Protein AF-A0A813LKU5-F1 (afdb_monomer_lite)

Radius of gyration: 25.12 Å; chains: 1; bounding box: 59×44×64 Å

Foldseek 3Di:
DVVVVVVVVVVVVVVVVLVVVLVVLLPDQLVDPVSCVVCVVVLVVLVVVLVVVVVVHDLCPDPPSVSNVSSVCCSPPVNDPCCVPCVVVVVVPPDPPPVPDDPQADPLEGDADPLLVPQPQKDFQVDWFWWAFPPPRDIHTFRIWGDDPNQIATEDAPQDDPVVSTHTHGPPNVHHHDYSDSQCSQADPVGDRCLCDVVNVHVNPD

Organism: Polarella glacialis (NCBI:txid89957)

Sequence (206 aa):
MPEDAQERLQANLQGQLRKLICQGLTCLDLSDAGTVSQLEPALSFMKLLIERFKVRGQLEEALSAKQWMLLQGILADGATTLVEANLESSLTEGSVRRKGGLRTTKGGVYTPNPKIQVNPLVRNTGTHVILTCSKCGLELKSSWVFEHRGKVATLVPTDGHSACRAKYVHTDAKISVKRDIATNLNMCIHGGLATQCVKCGGSQTC

Secondary structure (DSSP, 8-state):
-HHHHHHHHHHHHHHHHHHHHHHHHHHS-TTSHHHHHHHHHHHHHHHHHHHHHHHHS-GGGSTTHHHHHHHHHHHHHTTSSSHHHHHHHHHH-S----S---TTEETTEE---HHHHT-TTEEEEEEEEEEEETTT--EEEEEEEEEETTEEEEEE-TT-BTTTTB-EEESSTTSEEEE--HHHH-B-TTSSBGGG-GGGTGGG--

pLDDT: mean 87.32, std 14.3, range [43.5, 98.31]

Structure (mmCIF, N/CA/C/O backbone):
data_AF-A0A813LKU5-F1
#
_entry.id   AF-A0A813LKU5-F1
#
loop_
_atom_site.group_PDB
_atom_site.id
_atom_site.type_symbol
_atom_site.label_atom_id
_atom_site.label_alt_id
_atom_site.label_comp_id
_atom_site.label_asym_id
_atom_site.label_entity_id
_atom_site.label_seq_id
_atom_site.pdbx_PDB_ins_code
_atom_site.Cartn_x
_atom_site.Cartn_y
_atom_site.Cartn_z
_atom_site.occupancy
_atom_site.B_iso_or_equiv
_atom_site.auth_seq_id
_atom_site.auth_comp_id
_atom_site.auth_asym_id
_atom_site.auth_atom_id
_atom_site.pdbx_PDB_model_num
ATOM 1 N N . MET A 1 1 ? 3.251 28.624 -7.707 1.00 60.00 1 MET A N 1
ATOM 2 C CA . MET A 1 1 ? 2.487 27.504 -7.101 1.00 60.00 1 MET A CA 1
ATOM 3 C C . MET A 1 1 ? 1.950 26.477 -8.107 1.00 60.00 1 MET A C 1
ATOM 5 O O . MET A 1 1 ? 1.989 25.307 -7.747 1.00 60.00 1 MET A O 1
ATOM 9 N N . PRO A 1 2 ? 1.446 26.821 -9.314 1.00 83.38 2 PRO A N 1
ATOM 10 C CA . PRO A 1 2 ? 1.060 25.796 -10.298 1.00 83.38 2 PRO A CA 1
ATOM 11 C C . PRO A 1 2 ? 2.255 25.135 -11.018 1.00 83.38 2 PRO A C 1
ATOM 13 O O . PRO A 1 2 ? 2.164 23.963 -11.376 1.00 83.38 2 PRO A O 1
ATOM 16 N N . GLU A 1 3 ? 3.382 25.839 -11.166 1.00 88.56 3 GLU A N 1
ATOM 17 C CA . GLU A 1 3 ? 4.576 25.350 -11.882 1.00 88.56 3 GLU A CA 1
ATOM 18 C C . GLU A 1 3 ? 5.215 24.120 -11.213 1.00 88.56 3 GLU A C 1
ATOM 20 O O . GLU A 1 3 ? 5.341 23.080 -11.855 1.00 88.56 3 GLU A O 1
ATOM 25 N N . ASP A 1 4 ? 5.468 24.154 -9.899 1.00 90.88 4 ASP A N 1
ATOM 26 C CA . ASP A 1 4 ? 6.032 23.008 -9.162 1.00 90.88 4 ASP A CA 1
ATOM 27 C C . ASP A 1 4 ? 5.180 21.733 -9.281 1.00 90.88 4 ASP A C 1
ATOM 29 O O . ASP A 1 4 ? 5.688 20.608 -9.278 1.00 90.88 4 ASP A O 1
ATOM 33 N N . ALA A 1 5 ? 3.853 21.879 -9.347 1.00 81.94 5 ALA A N 1
ATOM 34 C CA . ALA A 1 5 ? 2.950 20.744 -9.497 1.00 81.94 5 ALA A CA 1
ATOM 35 C C . ALA A 1 5 ? 3.057 20.132 -10.901 1.00 81.94 5 ALA A C 1
ATOM 37 O O . ALA A 1 5 ? 3.077 18.904 -11.035 1.00 81.94 5 ALA A O 1
ATOM 38 N N . GLN A 1 6 ? 3.170 20.979 -11.926 1.00 89.69 6 GLN A N 1
ATOM 39 C CA . GLN A 1 6 ? 3.353 20.560 -13.311 1.00 89.69 6 GLN A CA 1
ATOM 40 C C . GLN A 1 6 ? 4.708 19.874 -13.514 1.00 89.69 6 GLN A C 1
ATOM 42 O O . GLN A 1 6 ? 4.753 18.791 -14.098 1.00 89.69 6 GLN A O 1
ATOM 47 N N . GLU A 1 7 ? 5.790 20.427 -12.965 1.00 90.06 7 GLU A N 1
ATOM 48 C CA . GLU A 1 7 ? 7.126 19.824 -13.039 1.00 90.06 7 GLU A CA 1
ATOM 49 C C . GLU A 1 7 ? 7.169 18.449 -12.368 1.00 90.06 7 GLU A C 1
ATOM 51 O O . GLU A 1 7 ? 7.682 17.480 -12.933 1.00 90.06 7 GLU A O 1
ATOM 56 N N . ARG A 1 8 ? 6.559 18.320 -11.184 1.00 80.50 8 ARG A N 1
ATOM 57 C CA . ARG A 1 8 ? 6.470 17.035 -10.475 1.00 80.50 8 ARG A CA 1
ATOM 58 C C . ARG A 1 8 ? 5.661 16.005 -11.253 1.00 80.50 8 ARG A C 1
ATOM 60 O O . ARG A 1 8 ? 6.041 14.831 -11.277 1.00 80.50 8 ARG A O 1
ATOM 67 N N . LEU A 1 9 ? 4.557 16.422 -11.873 1.00 84.88 9 LEU A N 1
ATOM 68 C CA . LEU A 1 9 ? 3.747 15.549 -12.716 1.00 84.88 9 LEU A CA 1
ATOM 69 C C . LEU A 1 9 ? 4.544 15.096 -13.944 1.00 84.88 9 LEU A C 1
ATOM 71 O O . LEU A 1 9 ? 4.604 13.900 -14.223 1.00 84.88 9 LEU A O 1
ATOM 75 N N . GLN A 1 10 ? 5.210 16.025 -14.628 1.00 90.38 10 GLN A N 1
ATOM 76 C CA . GLN A 1 10 ? 6.030 15.733 -15.799 1.00 90.38 10 GLN A CA 1
ATOM 77 C C . GLN A 1 10 ? 7.183 14.784 -15.461 1.00 90.38 10 GLN A C 1
ATOM 79 O O . GLN A 1 10 ? 7.378 13.789 -16.158 1.00 90.38 10 GLN A O 1
ATOM 84 N N . ALA A 1 11 ? 7.901 15.027 -14.363 1.00 84.69 11 ALA A N 1
ATOM 85 C CA . ALA A 1 11 ? 8.969 14.147 -13.899 1.00 84.69 11 ALA A CA 1
ATOM 86 C C . ALA A 1 11 ? 8.450 12.732 -13.589 1.00 84.69 11 ALA A C 1
ATOM 88 O O . ALA A 1 11 ? 9.094 11.740 -13.942 1.00 84.69 11 ALA A O 1
ATOM 89 N N . ASN A 1 12 ? 7.264 12.621 -12.977 1.00 82.00 12 ASN A N 1
ATOM 90 C CA . ASN A 1 12 ? 6.640 11.330 -12.697 1.00 82.00 12 ASN A CA 1
ATOM 91 C C . ASN A 1 12 ? 6.257 10.587 -13.985 1.00 82.00 12 ASN A C 1
ATOM 93 O O . ASN A 1 12 ? 6.611 9.418 -14.137 1.00 82.00 12 ASN A O 1
ATOM 97 N N . LEU A 1 13 ? 5.599 11.273 -14.925 1.00 88.94 13 LEU A N 1
ATOM 98 C CA . LEU A 1 13 ? 5.198 10.707 -16.214 1.00 88.94 13 LEU A CA 1
ATOM 99 C C . LEU A 1 13 ? 6.407 10.242 -17.023 1.00 88.94 13 LEU A C 1
ATOM 101 O O . LEU A 1 13 ? 6.413 9.126 -17.532 1.00 88.94 13 LEU A O 1
ATOM 105 N N . GLN A 1 14 ? 7.464 11.051 -17.082 1.00 88.81 14 GLN A N 1
ATOM 106 C CA . GLN A 1 14 ? 8.709 10.668 -17.742 1.00 88.81 14 GLN A CA 1
ATOM 107 C C . GLN A 1 14 ? 9.352 9.441 -17.083 1.00 88.81 14 GLN A C 1
ATOM 109 O O . GLN A 1 14 ? 9.834 8.552 -17.783 1.00 88.81 14 GLN A O 1
ATOM 114 N N . GLY A 1 15 ? 9.335 9.361 -15.749 1.00 84.88 15 GLY A N 1
ATOM 115 C CA . GLY A 1 15 ? 9.833 8.196 -15.016 1.00 84.88 15 GLY A CA 1
ATOM 116 C C . GLY A 1 15 ? 9.040 6.918 -15.310 1.00 84.88 15 GLY A C 1
ATOM 117 O O . GLY A 1 15 ? 9.640 5.857 -15.504 1.00 84.88 15 GLY A O 1
ATOM 118 N N . GLN A 1 16 ? 7.708 7.016 -15.385 1.00 84.62 16 GLN A N 1
ATOM 119 C CA . GLN A 1 16 ? 6.834 5.896 -15.750 1.00 84.62 16 GLN A CA 1
ATOM 120 C C . GLN A 1 16 ? 7.029 5.469 -17.206 1.00 84.62 16 GLN A C 1
ATOM 122 O O . GLN A 1 16 ? 7.177 4.279 -17.474 1.00 84.62 16 GLN A O 1
ATOM 127 N N . LEU A 1 17 ? 7.095 6.430 -18.130 1.00 90.12 17 LEU A N 1
ATOM 128 C CA . LEU A 1 17 ? 7.311 6.168 -19.549 1.00 90.12 17 LEU A CA 1
ATOM 129 C C . LEU A 1 17 ? 8.646 5.451 -19.780 1.00 90.12 17 LEU A C 1
ATOM 131 O O . LEU A 1 17 ? 8.674 4.424 -20.451 1.00 90.12 17 LEU A O 1
ATOM 135 N N . ARG A 1 18 ? 9.738 5.919 -19.158 1.00 89.12 18 ARG A N 1
ATOM 136 C CA . ARG A 1 18 ? 11.046 5.242 -19.228 1.00 89.12 18 ARG A CA 1
ATOM 137 C C . ARG A 1 18 ? 10.980 3.809 -18.713 1.00 89.12 18 ARG A C 1
ATOM 139 O O . ARG A 1 18 ? 11.556 2.918 -19.328 1.00 89.12 18 ARG A O 1
ATOM 146 N N . LYS A 1 19 ? 10.265 3.579 -17.607 1.00 85.12 19 LYS A N 1
ATOM 147 C CA . LYS A 1 19 ? 10.084 2.233 -17.053 1.00 85.12 19 LYS A CA 1
ATOM 148 C C . LYS A 1 19 ? 9.352 1.316 -18.034 1.00 85.12 19 LYS A C 1
ATOM 150 O O . LYS A 1 19 ? 9.814 0.202 -18.248 1.00 85.12 19 LYS A O 1
ATOM 155 N N . LEU A 1 20 ? 8.259 1.789 -18.633 1.00 89.00 20 LEU A N 1
ATOM 156 C CA . LEU A 1 20 ? 7.495 1.027 -19.625 1.00 89.00 20 LEU A CA 1
ATOM 157 C C . LEU A 1 20 ? 8.332 0.709 -20.864 1.00 89.00 20 LEU A C 1
ATOM 159 O O . LEU A 1 20 ? 8.304 -0.423 -21.330 1.00 89.00 20 LEU A O 1
ATOM 163 N N . ILE A 1 21 ? 9.115 1.675 -21.351 1.00 92.06 21 ILE A N 1
ATOM 164 C CA . ILE A 1 21 ? 10.027 1.469 -22.483 1.00 92.06 21 ILE A CA 1
ATOM 165 C C . ILE A 1 21 ? 11.065 0.397 -22.144 1.00 92.06 21 ILE A C 1
ATOM 167 O O . ILE A 1 21 ? 11.224 -0.544 -22.912 1.00 92.06 21 ILE A O 1
ATOM 171 N N . CYS A 1 22 ? 11.731 0.495 -20.987 1.00 88.56 22 CYS A N 1
ATOM 172 C CA . CYS A 1 22 ? 12.717 -0.509 -20.578 1.00 88.56 22 CYS A CA 1
ATOM 173 C C . CYS A 1 22 ? 12.080 -1.901 -20.486 1.00 88.56 22 CYS A C 1
ATOM 175 O O . CYS A 1 22 ? 12.611 -2.847 -21.047 1.00 88.56 22 CYS A O 1
ATOM 177 N N . GLN A 1 23 ? 10.914 -2.015 -19.841 1.00 87.19 23 GLN A N 1
ATOM 178 C CA . GLN A 1 23 ? 10.193 -3.285 -19.722 1.00 87.19 23 GLN A CA 1
ATOM 179 C C . GLN A 1 23 ? 9.795 -3.856 -21.086 1.00 87.19 23 GLN A C 1
ATOM 181 O O . GLN A 1 23 ? 10.016 -5.035 -21.333 1.00 87.19 23 GLN A O 1
ATOM 186 N N . GLY A 1 24 ? 9.248 -3.022 -21.973 1.00 90.00 24 GLY A N 1
ATOM 187 C CA . GLY A 1 24 ? 8.871 -3.432 -23.321 1.00 90.00 24 GLY A CA 1
ATOM 188 C C . GLY A 1 24 ? 10.071 -3.948 -24.108 1.00 90.00 24 GLY A C 1
ATOM 189 O O . GLY A 1 24 ? 10.024 -5.058 -24.619 1.00 90.00 24 GLY A O 1
ATOM 190 N N . LEU A 1 25 ? 11.171 -3.192 -24.136 1.00 90.44 25 LEU A N 1
ATOM 191 C CA . LEU A 1 25 ? 12.384 -3.588 -24.856 1.00 90.44 25 LEU A CA 1
ATOM 192 C C . LEU A 1 25 ? 13.047 -4.842 -24.274 1.00 90.44 25 LEU A C 1
ATOM 194 O O . LEU A 1 25 ? 13.639 -5.604 -25.022 1.00 90.44 25 LEU A O 1
ATOM 198 N N . THR A 1 26 ? 12.941 -5.074 -22.963 1.00 86.88 26 THR A N 1
ATOM 199 C CA . THR A 1 26 ? 13.439 -6.301 -22.320 1.00 86.88 26 THR A CA 1
ATOM 200 C C . THR A 1 26 ? 12.583 -7.531 -22.638 1.00 86.88 26 THR A C 1
ATOM 202 O O . THR A 1 26 ? 13.094 -8.645 -22.618 1.00 86.88 26 THR A O 1
ATOM 205 N N . CYS A 1 27 ? 11.289 -7.357 -22.912 1.00 88.62 27 CYS A N 1
ATOM 206 C CA . CYS A 1 27 ? 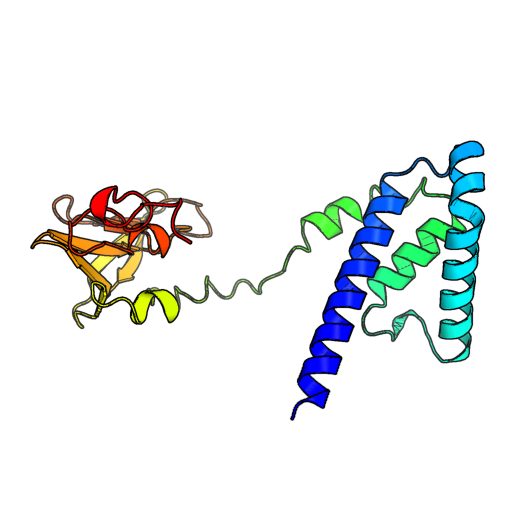10.391 -8.460 -23.259 1.00 88.62 27 CYS A CA 1
ATOM 207 C C . CYS A 1 27 ? 10.336 -8.762 -24.763 1.00 88.62 27 CYS A C 1
ATOM 209 O O . CYS A 1 27 ? 9.746 -9.770 -25.148 1.00 88.62 27 CYS A O 1
ATOM 211 N N . LEU A 1 28 ? 10.888 -7.888 -25.605 1.00 90.00 28 LEU A N 1
ATOM 212 C CA . LEU A 1 28 ? 10.921 -8.063 -27.051 1.00 90.00 28 LEU A CA 1
ATOM 213 C C . LEU A 1 28 ? 12.195 -8.793 -27.465 1.00 90.00 28 LEU A C 1
ATOM 215 O O . LEU A 1 28 ? 13.278 -8.517 -26.952 1.00 90.00 28 LEU A O 1
ATOM 219 N N . ASP A 1 29 ? 12.060 -9.697 -28.429 1.00 89.81 29 ASP A N 1
ATOM 220 C CA . ASP A 1 29 ? 13.205 -10.351 -29.043 1.00 89.81 29 ASP A CA 1
ATOM 221 C C . ASP A 1 29 ? 13.872 -9.391 -30.036 1.00 89.81 29 ASP A C 1
ATOM 223 O O . ASP A 1 29 ? 13.497 -9.303 -31.204 1.00 89.81 29 ASP A O 1
ATOM 227 N N . LEU A 1 30 ? 14.854 -8.628 -29.553 1.00 88.00 30 LEU A N 1
ATOM 228 C CA . LEU A 1 30 ? 15.636 -7.720 -30.394 1.00 88.00 30 LEU A CA 1
ATOM 229 C C . LEU A 1 30 ? 16.681 -8.452 -31.256 1.00 88.00 30 LEU A C 1
ATOM 231 O O . LEU A 1 30 ? 17.413 -7.790 -31.989 1.00 88.00 30 LEU A O 1
ATOM 235 N N . SER A 1 31 ? 16.766 -9.786 -31.188 1.00 87.69 31 SER A N 1
ATOM 236 C CA . SER A 1 31 ? 17.566 -10.577 -32.130 1.00 87.69 31 SER A CA 1
ATOM 237 C C . SER A 1 31 ? 16.810 -10.873 -33.433 1.00 87.69 31 SER A C 1
ATOM 239 O O . SER A 1 31 ? 17.436 -11.113 -34.468 1.00 87.69 31 SER A O 1
ATOM 241 N N . ASP A 1 32 ? 15.475 -10.780 -33.417 1.00 92.38 32 ASP A N 1
ATOM 242 C CA . ASP A 1 32 ? 14.640 -10.913 -34.607 1.00 92.38 32 ASP A CA 1
ATOM 243 C C . ASP A 1 32 ? 14.730 -9.667 -35.507 1.00 92.38 32 ASP A C 1
ATOM 245 O O . ASP A 1 32 ? 14.352 -8.551 -35.133 1.00 92.38 32 ASP A O 1
ATOM 249 N N . ALA A 1 33 ? 15.188 -9.863 -36.745 1.00 91.56 33 ALA A N 1
ATOM 250 C CA . ALA A 1 33 ? 15.384 -8.784 -37.712 1.00 91.56 33 ALA A CA 1
ATOM 251 C C . ALA A 1 33 ? 14.076 -8.054 -38.076 1.00 91.56 33 ALA A C 1
ATOM 253 O O . ALA A 1 33 ? 14.097 -6.849 -38.344 1.00 91.56 33 ALA A O 1
ATOM 254 N N . GLY A 1 34 ? 12.937 -8.759 -38.071 1.00 95.62 34 GLY A N 1
ATOM 255 C CA . GLY A 1 34 ? 11.628 -8.162 -38.338 1.00 95.62 34 GLY A CA 1
ATOM 256 C C . GLY A 1 34 ? 11.216 -7.181 -37.240 1.00 95.62 34 GLY A C 1
ATOM 257 O O . GLY A 1 34 ? 10.840 -6.041 -37.526 1.00 95.62 34 GLY A O 1
ATOM 258 N N . THR A 1 35 ? 11.355 -7.603 -35.985 1.00 93.19 35 THR A N 1
ATOM 259 C CA . THR A 1 35 ? 11.096 -6.794 -34.789 1.00 93.19 35 THR A CA 1
ATOM 260 C C . THR A 1 35 ? 12.002 -5.566 -34.747 1.00 93.19 35 THR A C 1
ATOM 262 O O . THR A 1 35 ? 11.512 -4.448 -34.570 1.00 93.19 35 THR A O 1
ATOM 265 N N . VAL A 1 36 ? 13.306 -5.734 -34.996 1.00 93.31 36 VAL A N 1
ATOM 266 C CA . VAL A 1 36 ? 14.256 -4.609 -35.062 1.00 93.31 36 VAL A CA 1
ATOM 267 C C . VAL A 1 36 ? 13.873 -3.629 -36.166 1.00 93.31 36 VAL A C 1
ATOM 269 O O . VAL A 1 36 ? 13.804 -2.430 -35.909 1.00 93.31 36 VAL A O 1
ATOM 272 N N . SER A 1 37 ? 13.551 -4.112 -37.370 1.00 95.19 37 SER A N 1
ATOM 273 C CA . SER A 1 37 ? 13.174 -3.247 -38.494 1.00 95.19 37 SER A CA 1
ATOM 274 C C . SER A 1 37 ? 11.946 -2.381 -38.187 1.00 95.19 37 SER A C 1
ATOM 276 O O . SER A 1 37 ? 11.932 -1.200 -38.538 1.00 95.19 37 SER A O 1
ATOM 278 N N . GLN A 1 38 ? 10.944 -2.926 -37.490 1.00 96.00 38 GLN A N 1
ATOM 279 C CA . GLN A 1 38 ? 9.751 -2.167 -37.094 1.00 96.00 38 GLN A CA 1
ATOM 280 C C . GLN A 1 38 ? 10.034 -1.138 -35.993 1.00 96.00 38 GLN A C 1
ATOM 282 O O . GLN A 1 38 ? 9.400 -0.081 -35.953 1.00 96.00 38 GLN A O 1
ATOM 287 N N . LEU A 1 39 ? 10.980 -1.429 -35.099 1.00 95.44 39 LEU A N 1
ATOM 288 C CA . LEU A 1 39 ? 11.334 -0.554 -33.980 1.00 95.44 39 LEU A CA 1
ATOM 289 C C . LEU A 1 39 ? 12.453 0.436 -34.312 1.00 95.44 39 LEU A C 1
ATOM 291 O O . LEU A 1 39 ? 12.674 1.368 -33.536 1.00 95.44 39 LEU A O 1
ATOM 295 N N . GLU A 1 40 ? 13.131 0.278 -35.449 1.00 94.31 40 GLU A N 1
ATOM 296 C CA . GLU A 1 40 ? 14.326 1.039 -35.813 1.00 94.31 40 GLU A CA 1
ATOM 297 C C . GLU A 1 40 ? 14.160 2.562 -35.662 1.00 94.31 40 GLU A C 1
ATOM 299 O O . GLU A 1 40 ? 15.009 3.175 -35.011 1.00 94.31 40 GLU A O 1
ATOM 304 N N . PRO A 1 41 ? 13.059 3.204 -36.114 1.00 95.81 41 PRO A N 1
ATOM 305 C CA . PRO A 1 41 ? 12.887 4.645 -35.921 1.00 95.81 41 PRO A CA 1
ATOM 306 C C . PRO A 1 41 ? 12.887 5.060 -34.442 1.00 95.81 41 PRO A C 1
ATOM 308 O O . PRO A 1 41 ? 13.472 6.082 -34.071 1.00 95.81 41 PRO A O 1
ATOM 311 N N . ALA A 1 42 ? 12.257 4.257 -33.579 1.00 93.88 42 ALA A N 1
ATOM 312 C CA . ALA A 1 42 ? 12.186 4.523 -32.148 1.00 93.88 42 ALA A CA 1
ATOM 313 C C . ALA A 1 42 ? 13.535 4.265 -31.460 1.00 93.88 42 ALA A C 1
ATOM 315 O O . ALA A 1 42 ? 13.971 5.081 -30.644 1.00 93.88 42 ALA A O 1
ATOM 316 N N . LEU A 1 43 ? 14.221 3.170 -31.811 1.00 93.75 43 LEU A N 1
ATOM 317 C CA . LEU A 1 43 ? 15.553 2.842 -31.291 1.00 93.75 43 LEU A CA 1
ATOM 318 C C . LEU A 1 43 ? 16.572 3.925 -31.673 1.00 93.75 43 LEU A C 1
ATOM 320 O O . LEU A 1 43 ? 17.299 4.421 -30.809 1.00 93.75 43 LEU A O 1
ATOM 324 N N . SER A 1 44 ? 16.567 4.357 -32.934 1.00 93.81 44 SER A N 1
ATOM 325 C CA . SER A 1 44 ? 17.396 5.454 -33.439 1.00 93.81 44 SER A CA 1
ATOM 326 C C . SER A 1 44 ? 17.121 6.774 -32.709 1.00 93.81 44 SER A C 1
ATOM 328 O O . SER A 1 44 ? 18.056 7.462 -32.288 1.00 93.81 44 SER A O 1
ATOM 330 N N . PHE A 1 45 ? 15.851 7.112 -32.464 1.00 95.06 45 PHE A N 1
ATOM 331 C CA . PHE A 1 45 ? 15.499 8.300 -31.684 1.00 95.06 45 PHE A CA 1
ATOM 332 C C . PHE A 1 45 ? 16.010 8.227 -30.236 1.00 95.06 45 PHE A C 1
ATOM 334 O O . PHE A 1 45 ? 16.560 9.205 -29.725 1.00 95.06 45 PHE A O 1
ATOM 341 N N . MET A 1 46 ? 15.890 7.074 -29.572 1.00 94.12 46 MET A N 1
ATOM 342 C CA . MET A 1 46 ? 16.396 6.892 -28.206 1.00 94.12 46 MET A CA 1
ATOM 343 C C . MET A 1 46 ? 17.921 6.991 -28.130 1.00 94.12 46 MET A C 1
ATOM 345 O O . MET A 1 46 ? 18.435 7.652 -27.225 1.00 94.12 46 MET A O 1
ATOM 349 N N . LYS A 1 47 ? 18.643 6.417 -29.102 1.00 94.81 47 LYS A N 1
ATOM 350 C CA . LYS A 1 47 ? 20.102 6.576 -29.224 1.00 94.81 47 LYS A CA 1
ATOM 351 C C . LYS A 1 47 ? 20.479 8.055 -29.345 1.00 94.81 47 LYS A C 1
ATOM 353 O O . LYS A 1 47 ? 21.328 8.533 -28.596 1.00 94.81 47 LYS A O 1
ATOM 358 N N . LEU A 1 48 ? 19.783 8.810 -30.199 1.00 95.38 48 LEU A N 1
ATOM 359 C CA . LEU A 1 48 ? 20.009 10.249 -30.357 1.00 95.38 48 LEU A CA 1
ATOM 360 C C . LEU A 1 48 ? 19.760 11.033 -29.058 1.00 95.38 48 LEU A C 1
ATOM 362 O O . LEU A 1 48 ? 20.510 11.960 -28.748 1.00 95.38 48 LEU A O 1
ATOM 366 N N . LEU A 1 49 ? 18.718 10.688 -28.295 1.00 93.19 49 LEU A N 1
ATOM 367 C CA . LEU A 1 49 ? 18.444 11.325 -27.004 1.00 93.19 49 LEU A CA 1
ATOM 368 C C . LEU A 1 49 ? 19.564 11.077 -25.989 1.00 93.19 49 LEU A C 1
ATOM 370 O O . LEU A 1 49 ? 19.967 12.019 -25.307 1.00 93.19 49 LEU A O 1
ATOM 374 N N . ILE A 1 50 ? 20.079 9.846 -25.912 1.00 93.50 50 ILE A N 1
ATOM 375 C CA . ILE A 1 50 ? 21.195 9.491 -25.024 1.00 93.50 50 ILE A CA 1
ATOM 376 C C . ILE A 1 50 ? 22.453 10.272 -25.416 1.00 93.50 50 ILE A C 1
ATOM 378 O O . ILE A 1 50 ? 23.086 10.877 -24.555 1.00 93.50 50 ILE A O 1
ATOM 382 N N . GLU A 1 51 ? 22.782 10.336 -26.707 1.00 94.62 51 GLU A N 1
ATOM 383 C CA . GLU A 1 51 ? 23.958 11.077 -27.179 1.00 94.62 51 GLU A CA 1
ATOM 384 C C . GLU A 1 51 ? 23.839 12.584 -26.916 1.00 94.62 51 GLU A C 1
ATOM 386 O O . GLU A 1 51 ? 24.765 13.208 -26.399 1.00 94.62 51 GLU A O 1
ATOM 391 N N . ARG A 1 52 ? 22.665 13.182 -27.155 1.00 94.00 52 ARG A N 1
ATOM 392 C CA . ARG A 1 52 ? 22.418 14.590 -26.796 1.00 94.00 52 ARG A CA 1
ATOM 393 C C . ARG A 1 52 ? 22.539 14.847 -25.299 1.00 94.00 52 ARG A C 1
ATOM 395 O O . ARG A 1 52 ? 22.940 15.942 -24.910 1.00 94.00 52 ARG A O 1
ATOM 402 N N . PHE A 1 53 ? 22.164 13.876 -24.470 1.00 91.31 53 PHE A N 1
ATOM 403 C CA . PHE A 1 53 ? 22.316 13.982 -23.026 1.00 91.31 53 PHE A CA 1
ATOM 404 C C . PHE A 1 53 ? 23.794 13.966 -22.627 1.00 91.31 53 PHE A C 1
ATOM 406 O O . PHE A 1 53 ? 24.220 14.857 -21.898 1.00 91.31 53 PHE A O 1
ATOM 413 N N . LYS A 1 54 ? 24.586 13.037 -23.179 1.00 92.19 54 LYS A N 1
ATOM 414 C CA . LYS A 1 54 ? 26.035 12.940 -22.931 1.00 92.19 54 LYS A CA 1
ATOM 415 C C . LYS A 1 54 ? 26.800 14.218 -23.274 1.00 92.19 54 LYS A C 1
ATOM 417 O O . LYS A 1 54 ? 27.727 14.592 -22.567 1.00 92.19 54 LYS A O 1
ATOM 422 N N . VAL A 1 55 ? 26.394 14.921 -24.334 1.00 93.69 55 VAL A N 1
ATOM 423 C CA . VAL A 1 55 ? 26.989 16.221 -24.703 1.00 93.69 55 VAL A CA 1
ATOM 424 C C . VAL A 1 55 ? 26.767 17.282 -23.616 1.00 93.69 55 VAL A C 1
ATOM 426 O O . VAL A 1 55 ? 27.569 18.202 -23.479 1.00 93.69 55 VAL A O 1
ATOM 429 N N . ARG A 1 56 ? 25.682 17.177 -22.840 1.00 91.81 56 ARG A N 1
ATOM 430 C CA . ARG A 1 56 ? 25.330 18.134 -21.781 1.00 91.81 56 ARG A CA 1
ATOM 431 C C . ARG A 1 56 ? 25.866 17.747 -20.399 1.00 91.81 56 ARG A C 1
ATOM 433 O O . ARG A 1 56 ? 25.882 18.609 -19.527 1.00 91.81 56 ARG A O 1
ATOM 440 N N . GLY A 1 57 ? 26.269 16.494 -20.186 1.00 91.94 57 GLY A N 1
ATOM 441 C CA . GLY A 1 57 ? 26.759 16.000 -18.898 1.00 91.94 57 GLY A CA 1
ATOM 442 C C . GLY A 1 57 ? 26.907 14.478 -18.854 1.00 91.94 57 GLY A C 1
ATOM 443 O O . GLY A 1 57 ? 26.631 13.786 -19.832 1.00 91.94 57 GLY A O 1
ATOM 444 N N . GLN A 1 58 ? 27.335 13.947 -17.708 1.00 90.12 58 GLN A N 1
ATOM 445 C CA . GLN A 1 58 ? 27.492 12.504 -17.509 1.00 90.12 58 GLN A CA 1
ATOM 446 C C . GLN A 1 58 ? 26.132 11.829 -17.279 1.00 90.12 58 GLN A C 1
ATOM 448 O O . GLN A 1 58 ? 25.268 12.356 -16.574 1.00 90.12 58 GLN A O 1
ATOM 453 N N . LEU A 1 59 ? 25.921 10.652 -17.878 1.00 88.94 59 LEU A N 1
ATOM 454 C CA . LEU A 1 59 ? 24.651 9.918 -17.778 1.00 88.94 59 LEU A CA 1
ATOM 455 C C . LEU A 1 59 ? 24.402 9.433 -16.340 1.00 88.94 59 LEU A C 1
ATOM 457 O O . LEU A 1 59 ? 23.260 9.358 -15.883 1.00 88.94 59 LEU A O 1
ATOM 461 N N . GLU A 1 60 ? 25.492 9.168 -15.627 1.00 88.88 60 GLU A N 1
ATOM 462 C CA . GLU A 1 60 ? 25.596 8.738 -14.237 1.00 88.88 60 GLU A CA 1
ATOM 463 C C . GLU A 1 60 ? 25.096 9.799 -13.248 1.00 88.88 60 GLU A C 1
ATOM 465 O O . GLU A 1 60 ? 24.585 9.459 -12.181 1.00 88.88 60 GLU A O 1
ATOM 470 N N . GLU A 1 61 ? 25.182 11.078 -13.616 1.00 88.19 61 GLU A N 1
ATOM 471 C CA . GLU A 1 61 ? 24.740 12.206 -12.788 1.00 88.19 61 GLU A CA 1
ATOM 472 C C . GLU A 1 61 ? 23.248 12.528 -12.975 1.00 88.19 61 GLU A C 1
ATOM 474 O O . GLU A 1 61 ? 22.672 13.343 -12.250 1.00 88.19 61 GLU A O 1
ATOM 479 N N . ALA A 1 62 ? 22.577 11.883 -13.933 1.00 87.12 62 ALA A N 1
ATOM 480 C CA . ALA A 1 62 ? 21.163 12.113 -14.177 1.00 87.12 62 ALA A CA 1
ATOM 481 C C . ALA A 1 62 ? 20.298 11.640 -12.993 1.00 87.12 62 ALA A C 1
ATOM 483 O O . ALA A 1 62 ? 20.485 10.549 -12.454 1.00 87.12 62 ALA A O 1
ATOM 484 N N . LEU A 1 63 ? 19.213 12.367 -12.688 1.00 81.81 63 LEU A N 1
ATOM 485 C CA . LEU A 1 63 ? 18.192 11.952 -11.701 1.00 81.81 63 LEU A CA 1
ATOM 486 C C . LEU A 1 63 ? 17.584 10.560 -11.976 1.00 81.81 63 LEU A C 1
ATOM 488 O O . LEU A 1 63 ? 16.919 9.976 -11.123 1.00 81.81 63 LEU A O 1
ATOM 492 N N . SER A 1 64 ? 17.763 10.028 -13.186 1.00 86.69 64 SER A N 1
ATOM 493 C CA . SER A 1 64 ? 17.337 8.686 -13.592 1.00 86.69 64 SER A CA 1
ATOM 494 C C . SER A 1 64 ? 18.482 7.884 -14.219 1.00 86.69 64 SER A C 1
ATOM 496 O O . SER A 1 64 ? 18.234 7.075 -15.110 1.00 86.69 64 SER A O 1
ATOM 498 N N . ALA A 1 65 ? 19.721 8.097 -13.759 1.00 89.00 65 ALA A N 1
ATOM 499 C CA . ALA A 1 65 ? 20.935 7.464 -14.278 1.00 89.00 65 ALA A CA 1
ATOM 500 C C . ALA A 1 65 ? 20.784 5.952 -14.479 1.00 89.00 65 ALA A C 1
ATOM 502 O O . ALA A 1 65 ? 21.026 5.453 -15.570 1.00 89.00 65 ALA A O 1
ATOM 503 N N . LYS A 1 66 ? 20.252 5.230 -13.481 1.00 88.00 66 LYS A N 1
ATOM 504 C CA . LYS A 1 66 ? 20.005 3.778 -13.576 1.00 88.00 66 LYS A CA 1
ATOM 505 C C . LYS A 1 66 ? 19.173 3.380 -14.805 1.00 88.00 66 LYS A C 1
ATOM 507 O O . LYS A 1 66 ? 19.509 2.421 -15.488 1.00 88.00 66 LYS A O 1
ATOM 512 N N . GLN A 1 67 ? 18.087 4.108 -15.085 1.00 88.31 67 GLN A N 1
ATOM 513 C CA . GLN A 1 67 ? 17.207 3.809 -16.223 1.00 88.31 67 GLN A CA 1
ATOM 514 C C . GLN A 1 67 ? 17.900 4.110 -17.552 1.00 88.31 67 GLN A C 1
ATOM 516 O O . GLN A 1 67 ? 17.743 3.362 -18.510 1.00 88.31 67 GLN A O 1
ATOM 521 N N . TRP A 1 68 ? 18.667 5.199 -17.606 1.00 91.00 68 TRP A N 1
ATOM 522 C CA . TRP A 1 68 ? 19.411 5.581 -18.800 1.00 91.00 68 TRP A CA 1
ATOM 523 C C . TRP A 1 68 ? 20.553 4.615 -19.114 1.00 91.00 68 TRP A C 1
ATOM 525 O O . TRP A 1 68 ? 20.706 4.230 -20.268 1.00 91.00 68 TRP A O 1
ATOM 535 N N . MET A 1 69 ? 21.291 4.175 -18.095 1.00 91.12 69 MET A N 1
ATOM 536 C CA . MET A 1 69 ? 22.333 3.155 -18.223 1.00 91.12 69 MET A CA 1
ATOM 537 C C . MET A 1 69 ? 21.749 1.817 -18.683 1.00 91.12 69 MET A C 1
ATOM 539 O O . MET A 1 69 ? 22.290 1.192 -19.590 1.00 91.12 69 MET A O 1
ATOM 543 N N . LEU A 1 70 ? 20.608 1.401 -18.116 1.00 90.00 70 LEU A N 1
ATOM 544 C CA . LEU A 1 70 ? 19.907 0.194 -18.557 1.00 90.00 70 LEU A CA 1
ATOM 545 C C . LEU A 1 70 ? 19.488 0.299 -20.028 1.00 90.00 70 LEU A C 1
ATOM 547 O O . LEU A 1 70 ? 19.749 -0.611 -20.808 1.00 90.00 70 LEU A O 1
ATOM 551 N N . LEU A 1 71 ? 18.867 1.417 -20.411 1.00 91.44 71 LEU A N 1
ATOM 552 C CA . LEU A 1 71 ? 18.437 1.649 -21.786 1.00 91.44 71 LEU A CA 1
ATOM 553 C C . LEU A 1 71 ? 19.629 1.650 -22.752 1.00 91.44 71 LEU A C 1
ATOM 555 O O . LEU A 1 71 ? 19.555 1.041 -23.813 1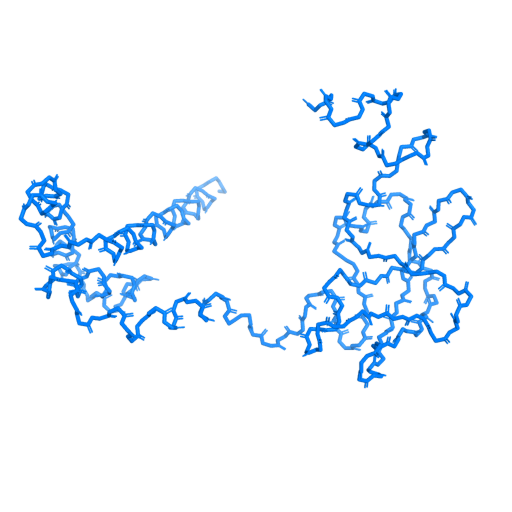.00 91.44 71 LEU A O 1
ATOM 559 N N . GLN A 1 72 ? 20.736 2.288 -22.373 1.00 93.25 72 GLN A N 1
ATOM 560 C CA . GLN A 1 72 ? 21.974 2.263 -23.143 1.00 93.25 72 GLN A CA 1
ATOM 561 C C . GLN A 1 72 ? 22.520 0.843 -23.313 1.00 93.25 72 GLN A C 1
ATOM 563 O O . GLN A 1 72 ? 22.874 0.486 -24.431 1.00 93.25 72 GLN A O 1
ATOM 568 N N . GLY A 1 73 ? 22.546 0.037 -22.249 1.00 91.25 73 GLY A N 1
ATOM 569 C CA . GLY A 1 73 ? 22.980 -1.360 -22.321 1.00 91.25 73 GLY A CA 1
ATOM 570 C C . GLY A 1 73 ? 22.109 -2.189 -23.266 1.00 91.25 73 GLY A C 1
ATOM 571 O O . GLY A 1 73 ? 22.628 -2.875 -24.140 1.00 91.25 73 GLY A O 1
ATOM 572 N N . ILE A 1 74 ? 20.780 -2.050 -23.172 1.00 89.81 74 ILE A N 1
ATOM 573 C CA . ILE A 1 74 ? 19.837 -2.724 -24.083 1.00 89.81 74 ILE A CA 1
ATOM 574 C C . ILE A 1 74 ? 20.113 -2.340 -25.547 1.00 89.81 74 ILE A C 1
ATOM 576 O O . ILE A 1 74 ? 20.094 -3.204 -26.423 1.00 89.81 74 ILE A O 1
ATOM 580 N N . LEU A 1 75 ? 20.380 -1.056 -25.809 1.00 91.12 75 LEU A N 1
ATOM 581 C CA . LEU A 1 75 ? 20.617 -0.525 -27.156 1.00 91.12 75 LEU A CA 1
ATOM 582 C C . LEU A 1 75 ? 22.006 -0.850 -27.727 1.00 91.12 75 LEU A C 1
ATOM 584 O O . LEU A 1 75 ? 22.159 -0.798 -28.949 1.00 91.12 75 LEU A O 1
ATOM 588 N N . ALA A 1 76 ? 22.999 -1.115 -26.874 1.00 90.06 76 ALA A N 1
ATOM 589 C CA . ALA A 1 76 ? 24.369 -1.432 -27.274 1.00 90.06 76 ALA A CA 1
ATOM 590 C C . ALA A 1 76 ? 24.557 -2.930 -27.555 1.00 90.06 76 ALA A C 1
ATOM 592 O O . ALA A 1 76 ? 25.123 -3.281 -28.587 1.00 90.06 76 ALA A O 1
ATOM 593 N N . ASP A 1 77 ? 24.027 -3.793 -26.683 1.00 80.19 77 ASP A N 1
ATOM 594 C CA . ASP A 1 77 ? 24.355 -5.227 -26.677 1.00 80.19 77 ASP A CA 1
ATOM 595 C C . ASP A 1 77 ? 23.262 -6.121 -27.289 1.00 80.19 77 ASP A C 1
ATOM 597 O O . ASP A 1 77 ? 23.370 -7.346 -27.259 1.00 80.19 77 ASP A O 1
ATOM 601 N N . GLY A 1 78 ? 22.187 -5.538 -27.833 1.00 66.75 78 GLY A N 1
ATOM 602 C CA . GLY A 1 78 ? 21.116 -6.314 -28.469 1.00 66.75 78 GLY A CA 1
ATOM 603 C C . GLY A 1 78 ? 20.395 -7.251 -27.491 1.00 66.75 78 GLY A C 1
ATOM 604 O O . GLY A 1 78 ? 20.198 -8.422 -27.787 1.00 66.75 78 GLY A O 1
ATOM 605 N N . ALA A 1 79 ? 20.014 -6.729 -26.318 1.00 60.28 79 ALA A N 1
ATOM 606 C CA . ALA A 1 79 ? 19.167 -7.349 -25.281 1.00 60.28 79 ALA A CA 1
ATOM 607 C C . ALA A 1 79 ? 19.647 -8.636 -24.572 1.00 60.28 79 ALA A C 1
ATOM 609 O O . ALA A 1 79 ? 19.126 -8.934 -23.498 1.00 60.28 79 ALA A O 1
ATOM 610 N N . THR A 1 80 ? 20.626 -9.386 -25.079 1.00 57.41 80 THR A N 1
ATOM 611 C CA . THR A 1 80 ? 20.778 -10.789 -24.637 1.00 57.41 80 THR A CA 1
ATOM 612 C C . THR A 1 80 ? 21.446 -11.006 -23.268 1.00 57.41 80 THR A C 1
ATOM 614 O O . THR A 1 80 ? 21.203 -12.034 -22.645 1.00 57.41 80 THR A O 1
ATOM 617 N N . THR A 1 81 ? 22.247 -10.068 -22.746 1.00 57.53 81 THR A N 1
ATOM 618 C CA . THR A 1 81 ? 23.162 -10.383 -21.618 1.00 57.53 81 THR A CA 1
ATOM 619 C C . THR A 1 81 ? 22.843 -9.694 -20.284 1.00 57.53 81 THR A C 1
ATOM 621 O O . THR A 1 81 ? 23.433 -10.036 -19.264 1.00 57.53 81 THR A O 1
ATOM 624 N N . LEU A 1 82 ? 21.912 -8.730 -20.241 1.00 58.97 82 LEU A N 1
ATOM 625 C CA . LEU A 1 82 ? 21.686 -7.881 -19.049 1.00 58.97 82 LEU A CA 1
ATOM 626 C C . LEU A 1 82 ? 20.380 -8.159 -18.287 1.00 58.97 82 LEU A C 1
ATOM 628 O O . LEU A 1 82 ? 20.142 -7.553 -17.236 1.00 58.97 82 LEU A O 1
ATOM 632 N N . VAL A 1 83 ? 19.529 -9.059 -18.787 1.00 58.03 83 VAL A N 1
ATOM 633 C CA . VAL A 1 83 ? 18.200 -9.317 -18.204 1.00 58.03 83 VAL A CA 1
ATOM 634 C C . VAL A 1 83 ? 18.301 -10.087 -16.886 1.00 58.03 83 VAL A C 1
ATOM 636 O O . VAL A 1 83 ? 17.577 -9.772 -15.942 1.00 58.03 83 VAL A O 1
ATOM 639 N N . GLU A 1 84 ? 19.248 -11.019 -16.767 1.00 58.66 84 GLU A N 1
ATOM 640 C CA . GLU A 1 84 ? 19.357 -11.875 -15.580 1.00 58.66 84 GLU A CA 1
ATOM 641 C C . GLU A 1 84 ? 19.845 -11.111 -14.339 1.00 58.66 84 GLU A C 1
ATOM 643 O O . GLU A 1 84 ? 19.339 -11.337 -13.244 1.00 58.66 84 GLU A O 1
ATOM 648 N N . ALA A 1 85 ? 20.732 -10.122 -14.497 1.00 56.78 85 ALA A N 1
ATOM 649 C CA . ALA A 1 85 ? 21.271 -9.367 -13.362 1.00 56.78 85 ALA A CA 1
ATOM 650 C C . ALA A 1 85 ? 20.346 -8.238 -12.858 1.00 56.78 85 ALA A C 1
ATOM 652 O O . ALA A 1 85 ? 20.425 -7.844 -11.695 1.00 56.78 85 ALA A O 1
ATOM 653 N N . ASN A 1 86 ? 19.459 -7.697 -13.706 1.00 54.25 86 ASN A N 1
ATOM 654 C CA . ASN A 1 86 ? 18.652 -6.513 -13.368 1.00 54.25 86 ASN A CA 1
ATOM 655 C C . ASN A 1 86 ? 17.156 -6.788 -13.152 1.00 54.25 86 ASN A C 1
ATOM 657 O O . ASN A 1 86 ? 16.484 -5.971 -12.509 1.00 54.25 86 ASN A O 1
ATOM 661 N N . LEU A 1 87 ? 16.614 -7.912 -13.637 1.00 55.66 87 LEU A N 1
ATOM 662 C CA . LEU A 1 87 ? 15.204 -8.251 -13.413 1.00 55.66 87 LEU A CA 1
ATOM 663 C C . LEU A 1 87 ? 14.948 -8.665 -11.953 1.00 55.66 87 LEU A C 1
ATOM 665 O O . LEU A 1 87 ? 13.931 -8.267 -11.376 1.00 55.66 87 LEU A O 1
ATOM 669 N N . GLU A 1 88 ? 15.912 -9.334 -11.310 1.00 52.88 88 GLU A N 1
ATOM 670 C CA . GLU A 1 88 ? 15.868 -9.599 -9.866 1.00 52.88 88 GLU A CA 1
ATOM 671 C C . GLU A 1 88 ? 15.971 -8.306 -9.048 1.00 52.88 88 GLU A C 1
ATOM 673 O O . GLU A 1 88 ? 15.237 -8.132 -8.072 1.00 52.88 88 GLU A O 1
ATOM 678 N N . SER A 1 89 ? 16.781 -7.339 -9.491 1.00 53.31 89 SER A N 1
ATOM 679 C CA . SER A 1 89 ? 16.884 -6.034 -8.831 1.00 53.31 89 SER A CA 1
ATOM 680 C C . SER A 1 89 ? 15.647 -5.154 -9.049 1.00 53.31 89 SER A C 1
ATOM 682 O O . SER A 1 89 ? 15.254 -4.443 -8.135 1.00 53.31 89 SER A O 1
ATOM 684 N N . SER A 1 90 ? 14.947 -5.215 -10.186 1.00 50.78 90 SER A N 1
ATOM 685 C CA . SER A 1 90 ? 13.776 -4.349 -10.444 1.00 50.78 90 SER A CA 1
ATOM 686 C C . SER A 1 90 ? 12.446 -4.863 -9.875 1.00 50.78 90 SER A C 1
ATOM 688 O O . SER A 1 90 ? 11.542 -4.058 -9.625 1.00 50.78 90 SER A O 1
ATOM 690 N N . LEU A 1 91 ? 12.308 -6.170 -9.618 1.00 50.06 91 LEU A N 1
ATOM 691 C CA . LEU A 1 91 ? 11.173 -6.719 -8.860 1.00 50.06 91 LEU A CA 1
ATOM 692 C C . LEU A 1 91 ? 11.375 -6.616 -7.337 1.00 50.06 91 LEU A C 1
ATOM 694 O O . LEU A 1 91 ? 10.395 -6.632 -6.591 1.00 50.06 91 LEU A O 1
ATOM 698 N N . THR A 1 92 ? 12.615 -6.429 -6.872 1.00 48.34 92 THR A N 1
ATOM 699 C CA . THR A 1 92 ? 12.944 -6.219 -5.449 1.00 48.34 92 THR A CA 1
ATOM 700 C C . THR A 1 92 ? 13.169 -4.746 -5.076 1.00 48.34 92 THR A C 1
ATOM 702 O O . THR A 1 92 ? 12.873 -4.356 -3.947 1.00 48.34 92 THR A O 1
ATOM 705 N N . GLU A 1 93 ? 13.550 -3.875 -6.020 1.00 45.84 93 GLU A N 1
ATOM 706 C CA . GLU A 1 93 ? 13.598 -2.409 -5.855 1.00 45.84 93 GLU A CA 1
ATOM 707 C C . GLU A 1 93 ? 12.230 -1.734 -6.078 1.00 45.84 93 GLU A C 1
ATOM 709 O O . GLU A 1 93 ? 12.121 -0.508 -6.189 1.00 45.84 93 GLU A O 1
ATOM 714 N N . GLY A 1 94 ? 11.145 -2.516 -6.052 1.00 44.78 94 GLY A N 1
ATOM 715 C CA . GLY A 1 94 ? 9.810 -2.038 -5.719 1.00 44.78 94 GLY A CA 1
ATOM 716 C C . GLY A 1 94 ? 9.797 -1.485 -4.298 1.00 44.78 94 GLY A C 1
ATOM 717 O O . GLY A 1 94 ? 9.289 -2.11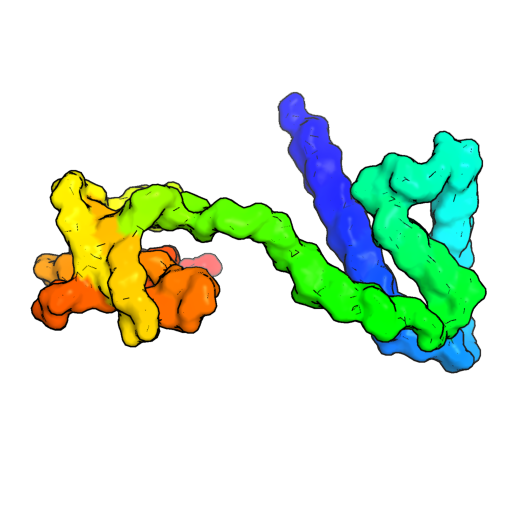5 -3.383 1.00 44.78 94 GLY A O 1
ATOM 718 N N . SER A 1 95 ? 10.348 -0.285 -4.120 1.00 48.44 95 SER A N 1
ATOM 719 C CA . SER A 1 95 ? 10.465 0.382 -2.837 1.00 48.44 95 SER A CA 1
ATOM 720 C C . SER A 1 95 ? 11.205 -0.493 -1.817 1.00 48.44 95 SER A C 1
ATOM 722 O O . SER A 1 95 ? 10.594 -1.189 -1.004 1.00 48.44 95 SER A O 1
ATOM 724 N N . VAL A 1 96 ? 12.520 -0.287 -1.698 1.00 43.50 96 VAL A N 1
ATOM 725 C CA . VAL A 1 96 ? 13.120 -0.238 -0.359 1.00 43.50 96 VAL A CA 1
ATOM 726 C C . VAL A 1 96 ? 12.458 0.950 0.356 1.00 43.50 96 VAL A C 1
ATOM 728 O O . VAL A 1 96 ? 13.050 2.002 0.592 1.00 43.50 96 VAL A O 1
ATOM 731 N N . ARG A 1 97 ? 11.163 0.805 0.683 1.00 51.25 97 ARG A N 1
ATOM 732 C CA . ARG A 1 97 ? 10.563 1.401 1.860 1.00 51.25 97 ARG A CA 1
ATOM 733 C C . ARG A 1 97 ? 11.568 1.024 2.914 1.00 51.25 97 ARG A C 1
ATOM 735 O O . ARG A 1 97 ? 11.704 -0.155 3.243 1.00 51.25 97 ARG A O 1
ATOM 742 N N . ARG A 1 98 ? 12.332 2.019 3.370 1.00 46.56 98 ARG A N 1
ATOM 743 C CA . ARG A 1 98 ? 13.038 1.949 4.642 1.00 46.56 98 ARG A CA 1
ATOM 744 C C . ARG A 1 98 ? 12.156 1.089 5.537 1.00 46.56 98 ARG A C 1
ATOM 746 O O . ARG A 1 98 ? 10.968 1.397 5.637 1.00 46.56 98 ARG A O 1
ATOM 753 N N . LYS A 1 99 ? 12.700 0.040 6.152 1.00 50.34 99 LYS A N 1
ATOM 754 C CA . LYS A 1 99 ? 12.039 -0.778 7.186 1.00 50.34 99 LYS A CA 1
ATOM 755 C C . LYS A 1 99 ? 11.506 0.059 8.377 1.00 50.34 99 LYS A C 1
ATOM 757 O O . LYS A 1 99 ? 11.261 -0.482 9.444 1.00 50.34 99 LYS A O 1
ATOM 762 N N . GLY A 1 100 ? 11.312 1.373 8.242 1.00 46.84 100 GLY A N 1
ATOM 763 C CA . GLY A 1 100 ? 10.302 2.080 9.002 1.00 46.84 100 GLY A CA 1
ATOM 764 C C . GLY A 1 100 ? 8.992 1.333 8.807 1.00 46.84 100 GLY A C 1
ATOM 765 O O . GLY A 1 100 ? 8.576 1.094 7.673 1.00 46.84 100 GLY A O 1
ATOM 766 N N . GLY A 1 101 ? 8.412 0.881 9.916 1.00 54.66 101 GLY A N 1
ATOM 767 C CA . GLY A 1 101 ? 7.149 0.158 9.919 1.00 54.66 101 GLY A CA 1
ATOM 768 C C . GLY A 1 101 ? 6.110 0.835 9.028 1.00 54.66 101 GLY A C 1
ATOM 769 O O . GLY A 1 101 ? 6.219 2.021 8.698 1.00 54.66 101 GLY A O 1
ATOM 770 N N . LEU A 1 102 ? 5.096 0.064 8.627 1.00 64.50 102 LEU A N 1
ATOM 771 C CA . LEU A 1 102 ? 3.897 0.606 7.986 1.00 64.50 102 LEU A CA 1
ATOM 772 C C . LEU A 1 102 ? 3.550 1.934 8.670 1.00 64.50 102 LEU A C 1
ATOM 774 O O . LEU A 1 102 ? 3.528 1.984 9.896 1.00 64.50 102 LEU A O 1
ATOM 778 N N . ARG A 1 103 ? 3.338 3.018 7.909 1.00 72.81 103 ARG A N 1
ATOM 779 C CA . ARG A 1 103 ? 3.061 4.361 8.471 1.00 72.81 103 ARG A CA 1
ATOM 780 C C . ARG A 1 103 ? 1.969 4.338 9.548 1.00 72.81 103 ARG A C 1
ATOM 782 O O . ARG A 1 103 ? 1.956 5.197 10.422 1.00 72.81 103 ARG A O 1
ATOM 789 N N . THR A 1 104 ? 1.086 3.351 9.467 1.00 81.56 104 THR A N 1
ATOM 790 C CA . THR A 1 104 ? -0.016 3.084 10.382 1.00 81.56 104 THR A CA 1
ATOM 791 C C . THR A 1 104 ? 0.393 2.440 11.705 1.00 81.56 104 THR A C 1
ATOM 793 O O . THR A 1 104 ? -0.436 2.349 12.595 1.00 81.56 104 THR A O 1
ATOM 796 N N . THR A 1 105 ? 1.627 1.969 11.875 1.00 88.06 105 THR A N 1
ATOM 797 C CA . THR A 1 105 ? 2.106 1.288 13.082 1.00 88.06 105 THR A CA 1
ATOM 798 C C . THR A 1 105 ? 3.463 1.854 13.490 1.00 88.06 105 THR A C 1
ATOM 800 O O . THR A 1 105 ? 4.509 1.433 12.992 1.00 88.06 105 THR A O 1
ATOM 803 N N . LYS A 1 106 ? 3.457 2.820 14.414 1.00 87.62 106 LYS A N 1
ATOM 804 C CA . LYS A 1 106 ? 4.671 3.457 14.947 1.00 87.62 106 LYS A CA 1
ATOM 805 C C . LYS A 1 106 ? 4.774 3.164 16.441 1.00 87.62 106 LYS A C 1
ATOM 807 O O . LYS A 1 106 ? 3.839 3.431 17.185 1.00 87.62 106 LYS A O 1
ATOM 812 N N . GLY A 1 107 ? 5.899 2.591 16.874 1.00 90.19 107 GLY A N 1
ATOM 813 C CA . GLY A 1 107 ? 6.136 2.276 18.291 1.00 90.19 107 GLY A CA 1
ATOM 814 C C . GLY A 1 107 ? 5.142 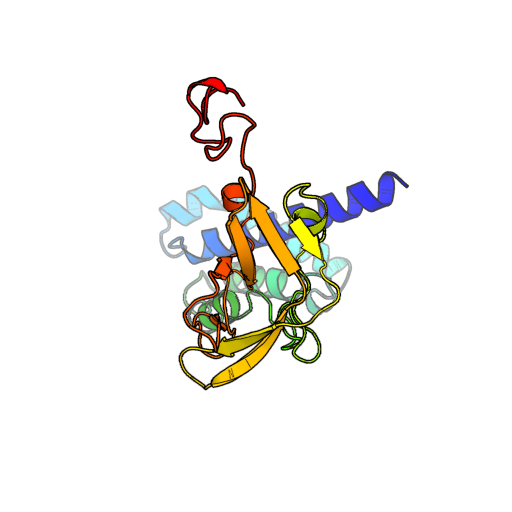1.272 18.888 1.00 90.19 107 GLY A C 1
ATOM 815 O O . GLY A 1 107 ? 4.760 1.412 20.043 1.00 90.19 107 GLY A O 1
ATOM 816 N N . GLY A 1 108 ? 4.659 0.306 18.096 1.00 94.00 108 GLY A N 1
ATOM 817 C CA . GLY A 1 108 ? 3.668 -0.677 18.557 1.00 94.00 108 GLY A CA 1
ATOM 818 C C . GLY A 1 108 ? 2.259 -0.110 18.762 1.00 94.00 108 GLY A C 1
ATOM 819 O O . GLY A 1 108 ? 1.398 -0.806 19.296 1.00 94.00 108 GLY A O 1
ATOM 820 N N . VAL A 1 109 ? 2.002 1.127 18.327 1.00 96.81 109 VAL A N 1
ATOM 821 C CA . VAL A 1 109 ? 0.675 1.750 18.345 1.00 96.81 109 VAL A CA 1
ATOM 822 C C . VAL A 1 109 ? 0.162 1.884 16.920 1.00 96.81 109 VAL A C 1
ATOM 824 O O . VAL A 1 109 ? 0.862 2.370 16.028 1.00 96.81 109 VAL A O 1
ATOM 827 N N . TYR A 1 110 ? -1.064 1.424 16.713 1.00 97.12 110 TYR A N 1
ATOM 828 C CA . TYR A 1 110 ? -1.777 1.539 15.459 1.00 97.12 110 TYR A CA 1
ATOM 829 C C . TYR A 1 110 ? -2.539 2.864 15.364 1.00 97.12 110 TYR A C 1
ATOM 831 O O . TYR A 1 110 ? -3.357 3.195 16.224 1.00 97.12 110 TYR A O 1
ATOM 839 N N . THR A 1 111 ? -2.315 3.565 14.255 1.00 97.12 111 THR A N 1
ATOM 840 C CA . THR A 1 111 ? -3.038 4.762 13.840 1.00 97.12 111 THR A CA 1
ATOM 841 C C . THR A 1 111 ? -3.526 4.565 12.398 1.00 97.12 111 THR A C 1
ATOM 843 O O . THR A 1 111 ? -2.694 4.445 11.494 1.00 97.12 111 THR A O 1
ATOM 846 N N . PRO A 1 112 ? -4.847 4.539 12.143 1.00 96.44 112 PRO A N 1
ATOM 847 C CA . PRO A 1 112 ? -5.400 4.425 10.800 1.00 96.44 112 PRO A CA 1
ATOM 848 C C . PRO A 1 112 ? -4.967 5.592 9.913 1.00 96.44 112 PRO A C 1
ATOM 850 O O . PRO A 1 112 ? -4.661 6.685 10.391 1.00 96.44 112 PRO A O 1
ATOM 853 N N . ASN A 1 113 ? -5.017 5.393 8.598 1.00 95.25 113 ASN A N 1
ATOM 854 C CA . ASN A 1 113 ? -4.780 6.473 7.638 1.00 95.25 113 ASN A CA 1
ATOM 855 C C . ASN A 1 113 ? -5.810 7.614 7.802 1.00 95.25 113 ASN A C 1
ATOM 857 O O . ASN A 1 113 ? -6.969 7.323 8.100 1.00 95.25 113 ASN A O 1
ATOM 861 N N . PRO A 1 114 ? -5.463 8.887 7.512 1.00 95.62 114 PRO A N 1
ATOM 862 C CA . PRO A 1 114 ? -6.390 10.020 7.651 1.00 95.62 114 PRO A CA 1
ATOM 863 C C . PRO A 1 114 ? -7.740 9.821 6.945 1.00 95.62 114 PRO A C 1
ATOM 865 O O . PRO A 1 114 ? -8.781 10.159 7.492 1.00 95.62 114 PRO A O 1
ATOM 868 N N . LYS A 1 115 ? -7.750 9.166 5.774 1.00 95.31 115 LYS A N 1
ATOM 869 C CA . LYS A 1 115 ? -8.982 8.814 5.040 1.00 95.31 115 LYS A CA 1
ATOM 870 C C . LYS A 1 115 ? -9.925 7.885 5.823 1.00 95.31 115 LYS A C 1
ATOM 872 O O . LYS A 1 115 ? -11.133 7.943 5.637 1.00 95.31 115 LYS A O 1
ATOM 877 N N . ILE A 1 116 ? -9.380 7.010 6.666 1.00 97.31 116 ILE A N 1
ATOM 878 C CA . ILE A 1 116 ? -10.160 6.135 7.549 1.00 97.31 116 ILE A CA 1
ATOM 879 C C . ILE A 1 116 ? -10.616 6.907 8.789 1.00 97.31 116 ILE A C 1
ATOM 881 O O . ILE A 1 116 ? -11.740 6.709 9.235 1.00 97.31 116 ILE A O 1
ATOM 885 N N . GLN A 1 117 ? -9.777 7.809 9.311 1.00 97.62 117 GLN A N 1
ATOM 886 C CA . GLN A 1 117 ? -10.101 8.630 10.485 1.00 97.62 117 GLN A CA 1
ATOM 887 C C . GLN A 1 117 ? -11.292 9.567 10.250 1.00 97.62 117 GLN A C 1
ATOM 889 O O . GLN A 1 117 ? -12.068 9.787 11.169 1.00 97.62 117 GLN A O 1
ATOM 894 N N . VAL A 1 118 ? -11.460 10.095 9.032 1.00 97.06 118 VAL A N 1
ATOM 895 C CA . VAL A 1 118 ? -12.596 10.974 8.683 1.00 97.06 118 VAL A CA 1
ATOM 896 C C . VAL A 1 118 ? -13.929 10.231 8.513 1.00 97.06 118 VAL A C 1
ATOM 898 O O . VAL A 1 118 ? -14.952 10.866 8.270 1.00 97.06 118 VAL A O 1
ATOM 901 N N . ASN A 1 119 ? -13.950 8.895 8.590 1.00 97.19 119 ASN A N 1
ATOM 902 C CA . ASN A 1 119 ? -15.192 8.135 8.480 1.00 97.19 119 ASN A CA 1
ATOM 903 C C . ASN A 1 119 ? -16.039 8.326 9.758 1.00 97.19 119 ASN A C 1
ATOM 905 O O . ASN A 1 119 ? -15.540 8.040 10.843 1.00 97.19 119 ASN A O 1
ATOM 909 N N . PRO A 1 120 ? -17.321 8.727 9.660 1.00 97.25 120 PRO A N 1
ATOM 910 C CA . PRO A 1 120 ? -18.154 9.039 10.829 1.00 97.25 120 PRO A CA 1
ATOM 911 C C . PRO A 1 120 ? -18.453 7.834 11.734 1.00 97.25 120 PRO A C 1
ATOM 913 O O . PRO A 1 120 ? -18.849 8.006 12.882 1.00 97.25 120 PRO A O 1
ATOM 916 N N . LEU A 1 121 ? -18.274 6.610 11.232 1.00 97.69 121 LEU A N 1
ATOM 917 C CA . LEU A 1 121 ? -18.440 5.369 11.994 1.00 97.69 121 LEU A CA 1
ATOM 918 C C . LEU A 1 121 ? -17.141 4.919 12.673 1.00 97.69 121 LEU A C 1
ATOM 920 O O . LEU A 1 121 ? -17.124 3.898 13.360 1.00 97.69 121 LEU A O 1
ATOM 924 N N . VAL A 1 122 ? -16.042 5.639 12.454 1.00 98.25 122 VAL A N 1
ATOM 925 C CA . VAL A 1 122 ? -14.742 5.375 13.063 1.00 98.25 122 VAL A CA 1
ATOM 926 C C . VAL A 1 122 ? -14.496 6.414 14.146 1.00 98.25 122 VAL A C 1
ATOM 928 O O . VAL A 1 122 ? -14.580 7.613 13.903 1.00 98.25 122 VAL A O 1
ATOM 931 N N . ARG A 1 123 ? -14.151 5.958 15.350 1.00 98.12 123 ARG A N 1
ATOM 932 C CA . ARG A 1 123 ? -13.808 6.845 16.465 1.00 98.12 123 ARG A CA 1
ATOM 933 C C . ARG A 1 123 ? -12.583 6.354 17.215 1.00 98.12 123 ARG A C 1
ATOM 935 O O . ARG A 1 123 ? -12.310 5.154 17.270 1.00 98.12 123 ARG A O 1
ATOM 942 N N . ASN A 1 124 ? -11.869 7.294 17.817 1.00 98.06 124 ASN A N 1
ATOM 943 C CA . ASN A 1 124 ? -10.805 7.002 18.763 1.00 98.06 124 ASN A CA 1
ATOM 944 C C . ASN A 1 124 ? -11.402 6.984 20.176 1.00 98.06 124 ASN A C 1
ATOM 946 O O . ASN A 1 124 ? -11.993 7.971 20.604 1.00 98.06 124 ASN A O 1
ATOM 950 N N . THR A 1 125 ? -11.280 5.866 20.884 1.00 97.75 125 THR A N 1
ATOM 951 C CA . THR A 1 125 ? -11.815 5.697 22.242 1.00 97.75 125 THR A CA 1
ATOM 952 C C . THR A 1 125 ? -10.890 6.248 23.321 1.00 97.75 125 THR A C 1
ATOM 954 O O . THR A 1 125 ? -11.293 6.311 24.476 1.00 97.75 125 THR A O 1
ATOM 957 N N . GLY A 1 126 ? -9.637 6.585 22.996 1.00 96.69 126 GLY A N 1
ATOM 958 C CA . GLY A 1 126 ? -8.596 6.942 23.970 1.00 96.69 126 GLY A CA 1
ATOM 959 C C . GLY A 1 126 ? -8.080 5.749 24.788 1.00 96.69 126 GLY A C 1
ATOM 960 O O . GLY A 1 126 ? -6.901 5.692 25.122 1.00 96.69 126 GLY A O 1
ATOM 961 N N . THR A 1 127 ? -8.921 4.747 25.050 1.00 96.88 127 THR A N 1
ATOM 962 C CA . THR A 1 127 ? -8.519 3.477 25.662 1.00 96.88 127 THR A CA 1
ATOM 963 C C . THR A 1 127 ? -7.859 2.569 24.631 1.00 96.88 127 THR A C 1
ATOM 965 O O . THR A 1 127 ? -8.452 2.263 23.595 1.00 96.88 127 THR A O 1
ATOM 968 N N . HIS A 1 128 ? -6.640 2.119 24.924 1.00 97.00 128 HIS A N 1
ATOM 969 C CA . HIS A 1 128 ? -5.928 1.165 24.084 1.00 97.00 128 HIS A CA 1
ATOM 970 C C . HIS A 1 128 ? -6.382 -0.266 24.348 1.00 97.00 128 HIS A C 1
ATOM 972 O O . HIS A 1 128 ? -6.442 -0.729 25.483 1.00 97.00 128 HIS A O 1
ATOM 978 N N . VAL A 1 129 ? -6.606 -0.976 23.256 1.00 96.88 129 VAL A N 1
ATOM 979 C CA . VAL A 1 129 ? -6.873 -2.401 23.200 1.00 96.88 129 VAL A CA 1
ATOM 980 C C . VAL A 1 129 ? -5.627 -3.111 22.677 1.00 96.88 129 VAL A C 1
ATOM 982 O O . VAL A 1 129 ? -5.025 -2.661 21.697 1.00 96.88 129 VAL A O 1
ATOM 985 N N . ILE A 1 130 ? -5.234 -4.208 23.326 1.00 97.50 130 ILE A N 1
ATOM 986 C CA . ILE A 1 130 ? -4.087 -5.020 22.910 1.00 97.50 130 ILE A CA 1
ATOM 987 C C . ILE A 1 130 ? -4.556 -6.059 21.893 1.00 97.50 130 ILE A C 1
ATOM 989 O O . ILE A 1 130 ? -5.450 -6.865 22.149 1.00 97.50 130 ILE A O 1
ATOM 993 N N . LEU A 1 131 ? -3.928 -6.025 20.726 1.00 97.75 131 LEU A N 1
ATOM 994 C CA . LEU A 1 131 ? -4.085 -6.990 19.655 1.00 97.75 131 LEU A CA 1
ATOM 995 C C . LEU A 1 131 ? -2.808 -7.820 19.562 1.00 97.75 131 LEU A C 1
ATOM 997 O O . LEU A 1 131 ? -1.711 -7.285 19.691 1.00 97.75 131 LEU A O 1
ATOM 1001 N N . THR A 1 132 ? -2.931 -9.104 19.273 1.00 97.81 132 THR A N 1
ATOM 1002 C CA . THR A 1 132 ? -1.807 -10.033 19.149 1.00 97.81 132 THR A CA 1
ATOM 1003 C C . THR A 1 132 ? -1.728 -10.592 17.734 1.00 97.81 132 THR A C 1
ATOM 1005 O O . THR A 1 132 ? -2.731 -10.933 17.105 1.00 97.81 132 THR A O 1
ATOM 1008 N N . CYS A 1 133 ? -0.519 -10.651 17.179 1.00 97.75 133 CYS A N 1
ATOM 1009 C CA . CYS A 1 133 ? -0.276 -11.300 15.896 1.00 97.75 133 CYS A CA 1
ATOM 1010 C C . CYS A 1 133 ? -0.531 -12.805 16.028 1.00 97.75 133 CYS A C 1
ATOM 1012 O O . CYS A 1 133 ? 0.128 -13.477 16.821 1.00 97.75 133 CYS A O 1
ATOM 1014 N N . SER A 1 134 ? -1.399 -13.359 15.181 1.00 97.25 134 SER A N 1
A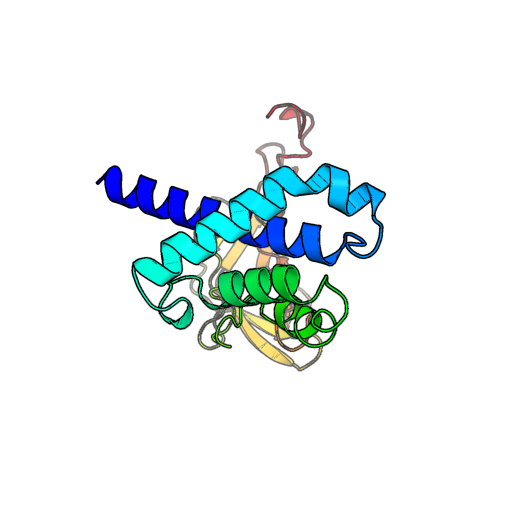TOM 1015 C CA . SER A 1 134 ? -1.802 -14.769 15.255 1.00 97.25 134 SER A CA 1
ATOM 1016 C C . SER A 1 134 ? -0.682 -15.782 14.971 1.00 97.25 134 SER A C 1
ATOM 1018 O O . SER A 1 134 ? -0.910 -16.978 15.106 1.00 97.25 134 SER A O 1
ATOM 1020 N N . LYS A 1 135 ? 0.497 -15.336 14.512 1.00 97.25 135 LYS A N 1
ATOM 1021 C CA . LYS A 1 135 ? 1.632 -16.210 14.161 1.00 97.25 135 LYS A CA 1
ATOM 1022 C C . LYS A 1 135 ? 2.809 -16.103 15.129 1.00 97.25 135 LYS A C 1
ATOM 1024 O O . LYS A 1 135 ? 3.414 -17.113 15.450 1.00 97.25 135 LYS A O 1
ATOM 1029 N N . CYS A 1 136 ? 3.167 -14.890 15.548 1.00 96.88 136 CYS A N 1
ATOM 1030 C CA . CYS A 1 136 ? 4.368 -14.648 16.357 1.00 96.88 136 CYS A CA 1
ATOM 1031 C C . CYS A 1 136 ? 4.076 -14.022 17.725 1.00 96.88 136 CYS A C 1
ATOM 1033 O O . CYS A 1 136 ? 5.015 -13.672 18.428 1.00 96.88 136 CYS A O 1
ATOM 1035 N N . GLY A 1 137 ? 2.805 -13.787 18.066 1.00 97.06 137 GLY A N 1
ATOM 1036 C CA . GLY A 1 137 ? 2.410 -13.202 19.350 1.00 97.06 137 GLY A CA 1
ATOM 1037 C C . GLY A 1 137 ? 2.763 -11.724 19.538 1.00 97.06 137 GLY A C 1
ATOM 1038 O O . GLY A 1 137 ? 2.460 -11.176 20.587 1.00 97.06 137 GLY A O 1
ATOM 1039 N N . LEU A 1 138 ? 3.366 -11.055 18.545 1.00 96.31 138 LEU A N 1
ATOM 1040 C CA . LEU A 1 138 ? 3.715 -9.635 18.655 1.00 96.31 138 LEU A CA 1
ATOM 1041 C C . LEU A 1 138 ? 2.473 -8.796 18.974 1.00 96.31 138 LEU A C 1
ATOM 1043 O O . LEU A 1 138 ? 1.466 -8.884 18.264 1.00 96.31 138 LEU A O 1
ATOM 1047 N N . GLU A 1 139 ? 2.585 -7.956 19.997 1.00 97.56 139 GLU A N 1
ATOM 1048 C CA . GLU A 1 139 ? 1.512 -7.077 20.440 1.00 97.56 139 GLU A CA 1
ATOM 1049 C C . GLU A 1 139 ? 1.438 -5.783 19.622 1.00 97.56 139 GLU A C 1
ATOM 1051 O O . GLU A 1 139 ? 2.443 -5.208 19.196 1.00 97.56 139 GLU A O 1
ATOM 1056 N N . LEU A 1 140 ? 0.214 -5.307 19.425 1.00 97.06 140 LEU A N 1
ATOM 1057 C CA . LEU A 1 140 ? -0.122 -4.058 18.763 1.00 97.06 140 LEU A CA 1
ATOM 1058 C C . LEU A 1 140 ? -1.250 -3.379 19.537 1.00 97.06 140 LEU A C 1
ATOM 1060 O O . LEU A 1 140 ? -2.306 -3.967 19.754 1.00 97.06 140 LEU A O 1
ATOM 1064 N N . LYS A 1 141 ? -1.060 -2.120 19.919 1.00 97.56 141 LYS A N 1
ATOM 1065 C CA . LYS A 1 141 ? -2.075 -1.337 20.631 1.00 97.56 141 LYS A CA 1
ATOM 1066 C C . LYS A 1 141 ? -2.944 -0.577 19.636 1.00 97.56 141 LYS A C 1
ATOM 1068 O O . LYS A 1 141 ? -2.415 0.140 18.792 1.00 97.56 141 LYS A O 1
ATOM 1073 N N . SER A 1 142 ? -4.264 -0.677 19.753 1.00 97.69 142 SER A N 1
ATOM 1074 C CA . SER A 1 142 ? -5.228 0.085 18.947 1.00 97.69 142 SER A CA 1
ATOM 1075 C C . SER A 1 142 ? -6.224 0.792 19.859 1.00 97.69 142 SER A C 1
ATOM 1077 O O . SER A 1 142 ? -6.801 0.161 20.733 1.00 97.69 142 SER A O 1
ATOM 1079 N N . SER A 1 143 ? -6.426 2.097 19.682 1.00 97.94 143 SER A N 1
ATOM 1080 C CA . SER A 1 143 ? -7.518 2.846 20.334 1.00 97.94 143 SER A CA 1
ATOM 1081 C C . SER A 1 143 ? -8.624 3.229 19.349 1.00 97.94 143 SER A C 1
ATOM 1083 O O . SER A 1 143 ? -9.449 4.092 19.631 1.00 97.94 143 SER A O 1
ATOM 1085 N N . TRP A 1 144 ? -8.622 2.633 18.156 1.00 98.31 144 TRP A N 1
ATOM 1086 C CA . TRP A 1 144 ? -9.552 2.971 17.088 1.00 98.31 144 TRP A CA 1
ATOM 1087 C C . TRP A 1 144 ? -10.601 1.882 16.950 1.00 98.31 144 TRP A C 1
ATOM 1089 O O . TRP A 1 144 ? -10.271 0.707 16.780 1.00 98.31 144 TRP A O 1
ATOM 1099 N N . VAL A 1 145 ? -11.868 2.280 16.980 1.00 98.31 145 VAL A N 1
ATOM 1100 C CA . VAL A 1 145 ? -13.003 1.371 16.835 1.00 98.31 145 VAL A CA 1
ATOM 1101 C C . VAL A 1 145 ? -13.901 1.824 15.696 1.00 98.31 145 VAL A C 1
ATOM 1103 O O . VAL A 1 145 ? -14.030 3.014 15.409 1.00 98.31 145 VAL A O 1
ATOM 1106 N N . PHE A 1 146 ? -14.525 0.852 15.052 1.00 98.31 146 PHE A N 1
ATOM 1107 C CA . PHE A 1 146 ? -15.598 1.037 14.096 1.00 98.31 146 PHE A CA 1
ATOM 1108 C C . PHE A 1 146 ? -16.910 0.631 14.767 1.00 98.31 146 PHE A C 1
ATOM 1110 O O . PHE A 1 146 ? -17.051 -0.519 15.190 1.00 98.31 146 PHE A O 1
ATOM 1117 N N . GLU A 1 147 ? -17.862 1.555 14.862 1.00 97.81 147 GLU A N 1
ATOM 1118 C CA . GLU A 1 147 ? -19.190 1.289 15.407 1.00 97.81 147 GLU A CA 1
ATOM 1119 C C . GLU A 1 147 ? -20.253 1.413 14.320 1.00 97.81 147 GLU A C 1
ATOM 1121 O O . GLU A 1 147 ? -20.359 2.426 13.633 1.00 97.81 147 GLU A O 1
ATOM 1126 N N . HIS A 1 148 ? -21.085 0.384 14.183 1.00 96.94 148 HIS A N 1
ATOM 1127 C CA . HIS A 1 148 ? -22.234 0.434 13.295 1.00 96.94 148 HIS A CA 1
ATOM 1128 C C . HIS A 1 148 ? -23.398 -0.367 13.874 1.00 96.94 148 HIS A C 1
ATOM 1130 O O . HIS A 1 148 ? -23.264 -1.563 14.137 1.00 96.94 148 HIS A O 1
ATOM 1136 N N . ARG A 1 149 ? -24.557 0.288 14.042 1.00 95.31 149 ARG A N 1
ATOM 1137 C CA . ARG A 1 149 ? -25.794 -0.321 14.576 1.00 95.31 149 ARG A CA 1
ATOM 1138 C C . ARG A 1 149 ? -25.579 -1.028 15.922 1.00 95.31 149 ARG A C 1
ATOM 1140 O O . ARG A 1 149 ? -25.968 -2.181 16.091 1.00 95.31 149 ARG A O 1
ATOM 1147 N N . GLY A 1 150 ? -24.886 -0.360 16.844 1.00 95.62 150 GLY A N 1
ATOM 1148 C CA . GLY A 1 150 ? -24.571 -0.885 18.178 1.00 95.62 150 GLY A CA 1
ATOM 1149 C C . GLY A 1 150 ? -23.518 -1.999 18.206 1.00 95.62 150 GLY A C 1
ATOM 1150 O O . GLY A 1 150 ? -23.153 -2.464 19.281 1.00 95.62 150 GLY A O 1
ATOM 1151 N N . LYS A 1 151 ? -22.996 -2.435 17.051 1.00 96.44 151 LYS A N 1
ATOM 1152 C CA . LYS A 1 151 ? -21.874 -3.378 16.987 1.00 96.44 151 LYS A CA 1
ATOM 1153 C C . LYS A 1 151 ? -20.567 -2.605 16.931 1.00 96.44 151 LYS A C 1
ATOM 1155 O O . LYS A 1 151 ? -20.379 -1.786 16.032 1.00 96.44 151 LYS A O 1
ATOM 1160 N N . VAL A 1 152 ? -19.664 -2.908 17.858 1.00 97.00 152 VAL A N 1
ATOM 1161 C CA . VAL A 1 152 ? -18.340 -2.288 17.958 1.00 97.00 152 VAL A CA 1
ATOM 1162 C C . VAL A 1 152 ? -17.270 -3.303 17.558 1.00 97.00 152 VAL A C 1
ATOM 1164 O O . VAL A 1 152 ? -17.270 -4.441 18.031 1.00 97.00 152 VAL A O 1
ATOM 1167 N N . ALA A 1 153 ? -16.358 -2.885 16.683 1.00 97.94 153 ALA A N 1
ATOM 1168 C CA . ALA A 1 153 ? -15.207 -3.671 16.262 1.00 97.94 153 ALA A CA 1
ATOM 1169 C C . ALA A 1 153 ? -13.918 -2.853 16.377 1.00 97.94 153 ALA A C 1
ATOM 1171 O O . ALA A 1 153 ? -13.868 -1.713 15.914 1.00 97.94 153 ALA A O 1
ATOM 1172 N N . THR A 1 154 ? -12.856 -3.431 16.933 1.00 98.12 154 THR A N 1
ATOM 1173 C CA . THR A 1 154 ? -11.544 -2.771 16.987 1.00 98.12 154 THR A CA 1
ATOM 1174 C C . THR A 1 154 ? -10.910 -2.771 15.600 1.00 98.12 154 THR A C 1
ATOM 1176 O O . THR A 1 154 ? -10.849 -3.808 14.930 1.00 98.12 154 THR A O 1
ATOM 1179 N N . LEU A 1 155 ? -10.436 -1.609 15.150 1.00 98.25 155 LEU A N 1
ATOM 1180 C CA . LEU A 1 155 ? -9.757 -1.490 13.866 1.00 98.25 155 LEU A CA 1
ATOM 1181 C C . LEU A 1 155 ? -8.341 -2.059 13.936 1.00 98.25 155 LEU A C 1
ATOM 1183 O O . LEU A 1 155 ? -7.600 -1.810 14.892 1.00 98.25 155 LEU A O 1
ATOM 1187 N N . VAL A 1 156 ? -7.971 -2.784 12.881 1.00 97.62 156 VAL A N 1
ATOM 1188 C CA . VAL A 1 156 ? -6.650 -3.395 12.699 1.00 97.62 156 VAL A CA 1
ATOM 1189 C C . VAL A 1 156 ? -6.070 -3.044 11.322 1.00 97.62 156 VAL A C 1
ATOM 1191 O O . VAL A 1 156 ? -6.846 -2.847 10.379 1.00 97.62 156 VAL A O 1
ATOM 1194 N N . PRO A 1 157 ? -4.732 -3.021 11.164 1.00 96.25 157 PRO A N 1
ATOM 1195 C CA . PRO A 1 157 ? -4.101 -2.822 9.863 1.00 96.25 157 PRO A CA 1
ATOM 1196 C C . PRO A 1 157 ? -4.547 -3.877 8.843 1.00 96.25 157 PRO A C 1
ATOM 1198 O O . PRO A 1 157 ? -4.572 -5.075 9.145 1.00 96.25 157 PRO A O 1
ATOM 1201 N N . THR A 1 158 ? -4.836 -3.446 7.617 1.00 95.25 158 THR A N 1
ATOM 1202 C CA . THR A 1 158 ? -5.256 -4.318 6.509 1.00 95.25 158 THR A CA 1
ATOM 1203 C C . THR A 1 158 ? -4.238 -5.419 6.215 1.00 95.25 158 THR A C 1
ATOM 1205 O O . THR A 1 158 ? -4.619 -6.588 6.108 1.00 95.25 158 THR A O 1
ATOM 1208 N N . ASP A 1 159 ? -2.955 -5.058 6.165 1.00 91.50 159 ASP A N 1
ATOM 1209 C CA . ASP A 1 159 ? -1.856 -5.975 5.830 1.00 91.50 159 ASP A CA 1
ATOM 1210 C C . ASP A 1 159 ? -1.417 -6.857 7.012 1.00 91.50 159 ASP A C 1
ATOM 1212 O O . ASP A 1 159 ? -0.577 -7.746 6.859 1.00 91.50 159 ASP A O 1
ATOM 1216 N N . GLY A 1 160 ? -1.988 -6.641 8.201 1.00 93.81 160 GLY A N 1
ATOM 1217 C CA . GLY A 1 160 ? -1.592 -7.351 9.412 1.00 93.81 160 GLY A CA 1
ATOM 1218 C C . GLY A 1 160 ? -0.141 -7.071 9.824 1.00 93.81 160 GLY A C 1
ATOM 1219 O O . GLY A 1 160 ? 0.382 -5.974 9.620 1.00 93.81 160 GLY A O 1
ATOM 1220 N N . HIS A 1 161 ? 0.511 -8.051 10.455 1.00 94.19 161 HIS A N 1
ATOM 1221 C CA . HIS A 1 161 ? 1.911 -7.938 10.863 1.00 94.19 161 HIS A CA 1
ATOM 1222 C C . HIS A 1 161 ? 2.831 -8.128 9.653 1.00 94.19 161 HIS A C 1
ATOM 1224 O O . HIS A 1 161 ? 2.934 -9.236 9.125 1.00 94.19 161 HIS A O 1
ATOM 1230 N N . SER A 1 162 ? 3.541 -7.074 9.249 1.00 90.00 162 SER A N 1
ATOM 1231 C CA . SER A 1 162 ? 4.365 -7.048 8.030 1.00 90.00 162 SER A CA 1
ATOM 1232 C C . SER A 1 162 ? 5.404 -8.172 7.941 1.00 90.00 162 SER A C 1
ATOM 1234 O O . SER A 1 162 ? 5.577 -8.742 6.865 1.00 90.00 162 SER A O 1
ATOM 1236 N N . ALA A 1 163 ? 6.062 -8.534 9.049 1.00 90.50 163 ALA A N 1
ATOM 1237 C CA . ALA A 1 163 ? 7.081 -9.586 9.048 1.00 90.50 163 ALA A CA 1
ATOM 1238 C C . ALA A 1 163 ? 6.482 -10.988 8.855 1.00 90.50 163 ALA A C 1
ATOM 1240 O O . ALA A 1 163 ? 7.082 -11.848 8.217 1.00 90.50 163 ALA A O 1
ATOM 1241 N N . CYS A 1 164 ? 5.284 -11.224 9.393 1.00 93.00 164 CYS A N 1
ATOM 1242 C CA . CYS A 1 164 ? 4.646 -12.539 9.372 1.00 93.00 164 CYS A CA 1
ATOM 1243 C C . CYS A 1 164 ? 3.579 -12.694 8.285 1.00 93.00 164 CYS A C 1
ATOM 1245 O O . CYS A 1 164 ? 3.134 -13.818 8.052 1.00 93.00 164 CYS A O 1
ATOM 1247 N N . ARG A 1 165 ? 3.129 -11.583 7.684 1.00 92.88 165 ARG A N 1
ATOM 1248 C CA . ARG A 1 165 ? 1.923 -11.486 6.841 1.00 92.88 165 ARG A CA 1
ATOM 1249 C C . ARG A 1 165 ? 0.688 -12.114 7.505 1.00 92.88 165 ARG A C 1
ATOM 1251 O O . ARG A 1 165 ? -0.161 -12.709 6.848 1.00 92.88 165 ARG A O 1
ATOM 1258 N N . ALA A 1 166 ? 0.618 -12.017 8.832 1.00 95.50 166 ALA A N 1
ATOM 1259 C CA . ALA A 1 166 ? -0.407 -12.645 9.659 1.00 95.50 166 ALA A CA 1
ATOM 1260 C C . ALA A 1 166 ? -1.383 -11.604 10.212 1.00 95.50 166 ALA A C 1
ATOM 1262 O O . ALA A 1 166 ? -1.042 -10.430 10.356 1.00 95.50 166 ALA A O 1
ATOM 1263 N N . LYS A 1 167 ? -2.609 -12.030 10.527 1.00 96.94 167 LYS A N 1
ATOM 1264 C CA . LYS A 1 167 ? -3.650 -11.135 11.042 1.00 96.94 167 LYS A CA 1
ATOM 1265 C C . LYS A 1 167 ? -3.378 -10.799 12.509 1.00 96.94 167 LYS A C 1
ATOM 1267 O O . LYS A 1 167 ? -2.887 -11.635 13.265 1.00 96.94 167 LYS A O 1
ATOM 1272 N N . TYR A 1 168 ? -3.751 -9.588 12.903 1.00 97.31 168 TYR A N 1
ATOM 1273 C CA . TYR A 1 168 ? -3.903 -9.250 14.312 1.00 97.31 168 TYR A CA 1
ATOM 1274 C C . TYR A 1 168 ? -5.274 -9.717 14.792 1.00 97.31 168 TYR A C 1
ATOM 1276 O O . TYR A 1 168 ? -6.284 -9.476 14.125 1.00 97.31 168 TYR A O 1
ATOM 1284 N N . VAL A 1 169 ? -5.288 -10.398 15.930 1.00 97.56 169 VAL A N 1
ATOM 1285 C CA . VAL A 1 169 ? -6.490 -10.849 16.632 1.00 97.56 169 VAL A CA 1
ATOM 1286 C C . VAL A 1 169 ? -6.556 -10.173 17.993 1.00 97.56 169 VAL A C 1
ATOM 1288 O O . VAL A 1 169 ? -5.556 -9.669 18.496 1.00 97.56 169 VAL A O 1
ATOM 1291 N N . HIS A 1 170 ? -7.748 -10.109 18.569 1.00 96.69 170 HIS A N 1
ATOM 1292 C CA . HIS A 1 170 ? -7.920 -9.610 19.922 1.00 96.69 170 HIS A CA 1
ATOM 1293 C C . HIS A 1 170 ? -7.569 -10.713 20.935 1.00 96.69 170 HIS A C 1
ATOM 1295 O O . HIS A 1 170 ? -7.882 -11.877 20.686 1.00 96.69 170 HIS A O 1
ATOM 1301 N N . THR A 1 171 ? -6.937 -10.365 22.062 1.00 92.25 171 THR A N 1
ATOM 1302 C CA . THR A 1 171 ? -6.588 -11.347 23.110 1.00 92.25 171 THR A CA 1
ATOM 1303 C C . THR A 1 171 ? -7.838 -11.944 23.771 1.00 92.25 171 THR A C 1
ATOM 1305 O O . THR A 1 171 ? -7.902 -13.141 24.023 1.00 92.25 171 THR A O 1
ATOM 1308 N N . ASP A 1 172 ? -8.867 -11.124 23.998 1.00 93.19 172 ASP A N 1
ATOM 1309 C CA . ASP A 1 172 ? -10.228 -11.583 24.315 1.00 93.19 172 ASP A CA 1
ATOM 1310 C C . ASP A 1 172 ? -11.000 -11.933 23.030 1.00 93.19 172 ASP A C 1
ATOM 1312 O O . ASP A 1 172 ? -11.288 -11.054 22.214 1.00 93.19 172 ASP A O 1
ATOM 1316 N N . ALA A 1 173 ? -11.371 -13.204 22.866 1.00 86.38 173 ALA A N 1
ATOM 1317 C CA . ALA A 1 173 ? -12.100 -13.709 21.702 1.00 86.38 173 ALA A CA 1
ATOM 1318 C C . ALA A 1 173 ? -13.501 -13.090 21.511 1.00 86.38 173 ALA A C 1
ATOM 1320 O O . ALA A 1 173 ? -14.090 -13.233 20.438 1.00 86.38 173 ALA A O 1
ATOM 1321 N N . LYS A 1 174 ? -14.053 -12.404 22.521 1.00 91.50 174 LYS A N 1
ATOM 1322 C CA . LYS A 1 174 ? -15.385 -11.781 22.445 1.00 91.50 174 LYS A CA 1
ATOM 1323 C C . LYS A 1 174 ? -15.402 -10.468 21.663 1.00 91.50 174 LYS A C 1
ATOM 1325 O O . LYS A 1 174 ? -16.468 -10.048 21.212 1.00 91.50 174 LYS A O 1
ATOM 1330 N N . ILE A 1 175 ? -14.254 -9.812 21.493 1.00 93.38 175 ILE A N 1
ATOM 1331 C CA . ILE A 1 175 ? -14.177 -8.514 20.818 1.00 93.38 175 ILE A CA 1
ATOM 1332 C C . ILE A 1 175 ? -13.904 -8.724 19.331 1.00 93.38 175 ILE A C 1
ATOM 1334 O O . ILE A 1 175 ? -12.883 -9.276 18.921 1.00 93.38 175 ILE A O 1
ATOM 1338 N N . SER A 1 176 ? -14.835 -8.254 18.500 1.00 97.06 176 SER A N 1
ATOM 1339 C CA . SER A 1 176 ? -14.689 -8.338 17.050 1.00 97.06 176 SER A CA 1
ATOM 1340 C C . SER A 1 176 ? -13.599 -7.388 16.542 1.00 97.06 176 SER A C 1
ATOM 1342 O O . SER A 1 176 ? -13.436 -6.273 17.039 1.00 97.06 176 SER A O 1
ATOM 1344 N N . VAL A 1 177 ? -12.852 -7.823 15.528 1.00 97.56 177 VAL A N 1
ATOM 1345 C CA . VAL A 1 177 ? -11.828 -7.011 14.855 1.00 97.56 177 VAL A CA 1
ATOM 1346 C C . V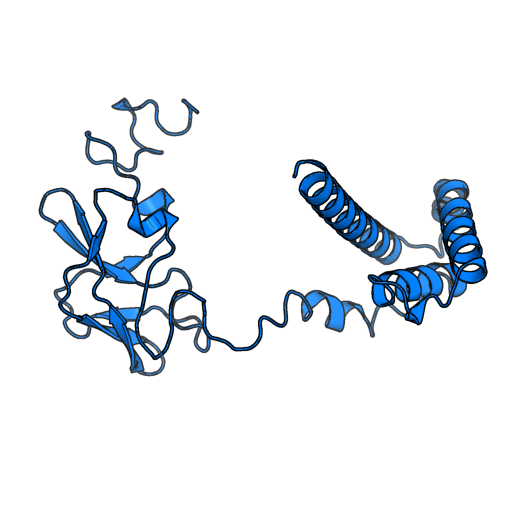AL A 1 177 ? -12.234 -6.741 13.411 1.00 97.56 177 VAL A C 1
ATOM 1348 O O . VAL A 1 177 ? -12.826 -7.598 12.750 1.00 97.56 177 VAL A O 1
ATOM 1351 N N . LYS A 1 178 ? -11.906 -5.556 12.890 1.00 97.56 178 LYS A N 1
ATOM 1352 C CA . LYS A 1 178 ? -12.212 -5.169 11.507 1.00 97.56 178 LYS A CA 1
ATOM 1353 C C . LYS A 1 178 ? -11.007 -4.502 10.849 1.00 97.56 178 LYS A C 1
ATOM 1355 O O . LYS A 1 178 ? -10.359 -3.650 11.442 1.00 97.56 178 LYS A O 1
ATOM 1360 N N . ARG A 1 179 ? -10.693 -4.892 9.612 1.00 97.06 179 ARG A N 1
ATOM 1361 C CA . ARG A 1 179 ? -9.590 -4.288 8.846 1.00 97.06 179 ARG A CA 1
ATOM 1362 C C . ARG A 1 179 ? -9.942 -2.876 8.388 1.00 97.06 179 ARG A C 1
ATOM 1364 O O . ARG A 1 179 ? -11.089 -2.620 8.019 1.00 97.06 179 ARG A O 1
ATOM 1371 N N . ASP A 1 180 ? -8.944 -2.005 8.324 1.00 96.38 180 ASP A N 1
ATOM 1372 C CA . ASP A 1 180 ? -9.057 -0.603 7.902 1.00 96.38 180 ASP A CA 1
ATOM 1373 C C . ASP A 1 180 ? -9.177 -0.396 6.380 1.00 96.38 180 ASP A C 1
ATOM 1375 O O . ASP A 1 180 ? -8.610 0.526 5.797 1.00 96.38 180 ASP A O 1
ATOM 1379 N N . ILE A 1 181 ? -9.966 -1.240 5.719 1.00 95.56 181 ILE A N 1
ATOM 1380 C CA . ILE A 1 181 ? -10.230 -1.136 4.284 1.00 95.56 181 ILE A CA 1
ATOM 1381 C C . ILE A 1 181 ? -11.376 -0.143 4.081 1.00 95.56 181 ILE A C 1
ATOM 1383 O O . ILE A 1 181 ? -12.511 -0.429 4.456 1.00 95.56 181 ILE A O 1
ATOM 1387 N N . ALA A 1 182 ? -11.106 1.003 3.449 1.00 94.81 182 ALA A N 1
ATOM 1388 C CA . ALA A 1 182 ? -12.082 2.089 3.287 1.00 94.81 182 ALA A CA 1
ATOM 1389 C C . ALA A 1 182 ? -13.425 1.627 2.690 1.00 94.81 182 ALA A C 1
ATOM 1391 O O . ALA A 1 182 ? -14.483 2.035 3.165 1.00 94.81 182 ALA A O 1
ATOM 1392 N N . THR A 1 183 ? -13.394 0.733 1.697 1.00 94.19 183 THR A N 1
ATOM 1393 C CA . THR A 1 183 ? -14.603 0.172 1.073 1.00 94.19 183 THR A CA 1
ATOM 1394 C C . THR A 1 183 ? -15.446 -0.647 2.050 1.00 94.19 183 THR A C 1
ATOM 1396 O O . THR A 1 183 ? -16.667 -0.604 1.969 1.00 94.19 183 THR A O 1
ATOM 1399 N N . ASN A 1 184 ? -14.824 -1.318 3.025 1.00 94.88 184 ASN A N 1
ATOM 1400 C CA . ASN A 1 184 ? -15.506 -2.135 4.035 1.00 94.88 184 ASN A CA 1
ATOM 1401 C C . ASN A 1 184 ? -16.035 -1.321 5.228 1.00 94.88 184 ASN A C 1
ATOM 1403 O O . ASN A 1 184 ? -16.783 -1.851 6.058 1.00 94.88 184 ASN A O 1
ATOM 1407 N N . LEU A 1 185 ? -15.607 -0.063 5.358 1.00 96.62 185 LEU A N 1
ATOM 1408 C CA . LEU A 1 185 ? -16.065 0.865 6.397 1.00 96.62 185 LEU A CA 1
ATOM 1409 C C . LEU A 1 185 ? -17.116 1.852 5.877 1.00 96.62 185 LEU A C 1
ATOM 1411 O O . LEU A 1 185 ? -17.733 2.561 6.669 1.00 96.62 185 LEU A O 1
ATOM 1415 N N . ASN A 1 186 ? -17.335 1.906 4.563 1.00 95.31 186 ASN A N 1
ATOM 1416 C CA . ASN A 1 186 ? -18.336 2.772 3.957 1.00 95.31 186 ASN A CA 1
ATOM 1417 C C . ASN A 1 186 ? -19.726 2.122 4.039 1.00 95.31 186 ASN A C 1
ATOM 1419 O O . ASN A 1 186 ? -20.153 1.429 3.114 1.00 95.31 186 ASN A O 1
ATOM 1423 N N . MET A 1 187 ? -20.412 2.301 5.169 1.00 95.81 187 MET A N 1
ATOM 1424 C CA . MET A 1 187 ? -21.786 1.825 5.351 1.00 95.81 187 MET A CA 1
ATOM 1425 C C . MET A 1 187 ? -22.780 2.921 4.973 1.00 95.81 187 MET A C 1
ATOM 1427 O O . MET A 1 187 ? -22.610 4.079 5.344 1.00 95.81 187 MET A O 1
ATOM 1431 N N . CYS A 1 188 ? -23.852 2.545 4.283 1.00 94.12 188 CYS A N 1
ATOM 1432 C CA . CYS A 1 188 ? -24.964 3.450 4.001 1.00 94.12 188 CYS A CA 1
ATOM 1433 C C . CYS A 1 188 ? -25.963 3.518 5.171 1.00 94.12 188 CYS A C 1
ATOM 1435 O O . CYS A 1 188 ? -25.942 2.689 6.084 1.00 94.12 188 CYS A O 1
ATOM 1437 N N . ILE A 1 189 ? -26.918 4.450 5.091 1.00 92.62 189 ILE A N 1
ATOM 1438 C CA . ILE A 1 189 ? -28.025 4.589 6.058 1.00 92.62 189 ILE A CA 1
ATOM 1439 C C . ILE A 1 189 ? -28.938 3.351 6.116 1.00 92.62 189 ILE A C 1
ATOM 1441 O O . ILE A 1 189 ? -29.487 3.016 7.164 1.00 92.62 189 ILE A O 1
ATOM 1445 N N . HIS A 1 190 ? -29.038 2.597 5.018 1.00 94.19 190 HIS A N 1
ATOM 1446 C CA . HIS A 1 190 ? -29.768 1.327 4.976 1.00 94.19 190 HIS A CA 1
ATOM 1447 C C . HIS A 1 190 ? -29.006 0.181 5.669 1.00 94.19 190 HIS A C 1
ATOM 1449 O O . HIS A 1 190 ? -29.552 -0.911 5.834 1.00 94.19 190 HIS A O 1
ATOM 1455 N N . GLY A 1 191 ? -27.767 0.439 6.107 1.00 91.75 191 GLY A N 1
ATOM 1456 C CA . GLY A 1 191 ? -26.881 -0.436 6.880 1.00 91.75 191 GLY A CA 1
ATOM 1457 C C . GLY A 1 191 ? -26.288 -1.620 6.137 1.00 91.75 191 GLY A C 1
ATOM 1458 O O . GLY A 1 191 ? -25.843 -2.577 6.765 1.00 91.75 191 GLY A O 1
ATOM 1459 N N . GLY A 1 192 ? -26.272 -1.550 4.809 1.00 93.44 192 GLY A N 1
ATOM 1460 C CA . GLY A 1 192 ? -25.358 -2.331 3.983 1.00 93.44 192 GLY A CA 1
ATOM 1461 C C . GLY A 1 192 ? -24.081 -1.547 3.682 1.00 93.44 192 GLY A C 1
ATOM 1462 O O . GLY A 1 192 ? -23.993 -0.346 3.959 1.00 93.44 192 GLY A O 1
ATOM 1463 N N . LEU A 1 193 ? -23.109 -2.210 3.059 1.00 94.00 193 LEU A N 1
ATOM 1464 C CA . LEU A 1 193 ? -21.998 -1.517 2.406 1.00 94.00 193 LEU A CA 1
ATOM 1465 C C . LEU A 1 193 ? -22.566 -0.617 1.306 1.00 94.00 193 LEU A C 1
ATOM 1467 O O . LEU A 1 193 ? -23.412 -1.061 0.531 1.00 94.00 193 LEU A O 1
ATOM 1471 N N . ALA A 1 194 ? -22.128 0.639 1.240 1.00 92.56 194 ALA A N 1
ATOM 1472 C CA . ALA A 1 194 ? -22.663 1.620 0.296 1.00 92.56 194 ALA A CA 1
ATOM 1473 C C . ALA A 1 194 ? -22.566 1.124 -1.156 1.00 92.56 194 ALA A C 1
ATOM 1475 O O . ALA A 1 194 ? -23.533 1.213 -1.903 1.00 92.56 194 ALA A O 1
ATOM 1476 N N . THR A 1 195 ? -21.450 0.479 -1.503 1.00 92.06 195 THR A N 1
ATOM 1477 C CA . THR A 1 195 ? -21.206 -0.117 -2.825 1.00 92.06 195 THR A CA 1
ATOM 1478 C C . THR A 1 195 ? -22.111 -1.305 -3.158 1.00 92.06 195 THR A C 1
ATOM 1480 O O . THR A 1 195 ? -22.206 -1.688 -4.316 1.00 92.06 195 THR A O 1
ATOM 1483 N N . GLN A 1 196 ? -22.772 -1.910 -2.170 1.00 92.69 196 GLN A N 1
ATOM 1484 C CA . GLN A 1 196 ? -23.636 -3.085 -2.342 1.00 92.69 196 GLN A CA 1
ATOM 1485 C C . GLN A 1 196 ? -25.100 -2.793 -1.995 1.00 92.69 196 GLN A C 1
ATOM 1487 O O . GLN A 1 196 ? -25.946 -3.685 -2.036 1.00 92.69 196 GLN A O 1
ATOM 1492 N N . CYS A 1 197 ? -25.429 -1.560 -1.611 1.00 94.00 197 CYS A N 1
ATOM 1493 C CA . CYS A 1 197 ? -26.776 -1.230 -1.187 1.00 94.00 197 CYS A CA 1
ATOM 1494 C C . CYS A 1 197 ? -27.670 -0.944 -2.395 1.00 94.00 197 CYS A C 1
ATOM 1496 O O . CYS A 1 197 ? -27.586 0.129 -2.984 1.00 94.00 197 CYS A O 1
ATOM 1498 N N . VAL A 1 198 ? -28.590 -1.865 -2.694 1.00 93.31 198 VAL A N 1
ATOM 1499 C CA . VAL A 1 198 ? -29.579 -1.730 -3.781 1.00 93.31 198 VAL A CA 1
ATOM 1500 C C . VAL A 1 198 ? -30.376 -0.425 -3.674 1.00 93.31 198 VAL A C 1
ATOM 1502 O O . VAL A 1 198 ? -30.571 0.265 -4.666 1.00 93.31 198 VAL A O 1
ATOM 1505 N N . LYS A 1 199 ? -30.771 -0.029 -2.457 1.00 92.38 199 LYS A N 1
ATOM 1506 C CA . LYS A 1 199 ? -31.514 1.222 -2.218 1.00 92.38 199 LYS A CA 1
ATOM 1507 C C . LYS A 1 199 ? -30.689 2.489 -2.477 1.00 92.38 199 LYS A C 1
ATOM 1509 O O . LYS A 1 199 ? -31.265 3.546 -2.684 1.00 92.38 199 LYS A O 1
ATOM 1514 N N . CYS A 1 200 ? -29.361 2.393 -2.436 1.00 92.06 200 CYS A N 1
ATOM 1515 C CA . CYS A 1 200 ? -28.451 3.484 -2.788 1.00 92.06 200 CYS A CA 1
ATOM 1516 C C . CYS A 1 200 ? -27.976 3.406 -4.250 1.00 92.06 200 CYS A C 1
ATOM 1518 O O . CYS A 1 200 ? -27.082 4.161 -4.606 1.00 92.06 200 CYS A O 1
ATOM 1520 N N . GLY A 1 201 ? -28.508 2.477 -5.057 1.00 88.88 201 GLY A N 1
ATOM 1521 C CA . GLY A 1 201 ? -28.052 2.213 -6.430 1.00 88.88 201 GLY A CA 1
ATOM 1522 C C . GLY A 1 201 ? -26.802 1.322 -6.540 1.00 88.88 201 GLY A C 1
ATOM 1523 O O . GLY A 1 201 ? -26.428 0.896 -7.632 1.00 88.88 201 GLY A O 1
ATOM 1524 N N . GLY A 1 202 ? -26.193 0.946 -5.410 1.00 86.00 202 GLY A N 1
ATOM 1525 C CA . GLY A 1 202 ? -25.031 0.060 -5.358 1.00 86.00 202 GLY A CA 1
ATOM 1526 C C . GLY A 1 202 ? -23.817 0.612 -6.112 1.00 86.00 202 GLY A C 1
ATOM 1527 O O . GLY A 1 202 ? -23.559 1.811 -6.118 1.00 86.00 202 GLY A O 1
ATOM 1528 N N . SER A 1 203 ? -23.041 -0.276 -6.736 1.00 79.12 203 SER A N 1
ATOM 1529 C CA . SER A 1 203 ? -21.835 0.076 -7.496 1.00 79.12 203 SER A CA 1
ATOM 1530 C C . SER A 1 203 ? -22.116 0.628 -8.896 1.00 79.12 203 SER A C 1
ATOM 1532 O O . SER A 1 203 ? -21.166 0.924 -9.612 1.00 79.12 203 SER A O 1
ATOM 1534 N N . GLN A 1 204 ? -23.384 0.701 -9.319 1.00 67.62 204 GLN A N 1
ATOM 1535 C CA . GLN A 1 204 ? -23.765 1.132 -10.670 1.00 67.62 204 GLN A CA 1
ATOM 1536 C C . GLN A 1 204 ? -24.185 2.606 -10.753 1.00 67.62 204 GLN A C 1
ATOM 1538 O O . GLN A 1 204 ? -24.440 3.106 -11.841 1.00 67.62 204 GLN A O 1
ATOM 1543 N N . THR A 1 205 ? -24.223 3.314 -9.625 1.00 58.28 205 THR A N 1
ATOM 1544 C CA . THR A 1 205 ? -24.539 4.749 -9.548 1.00 58.28 205 THR A CA 1
ATOM 1545 C C . THR A 1 205 ? -23.322 5.566 -9.108 1.00 58.28 205 THR A C 1
ATOM 1547 O O . THR A 1 205 ? -23.401 6.318 -8.136 1.00 58.28 205 THR A O 1
ATOM 1550 N N . CYS A 1 206 ? -22.183 5.372 -9.782 1.00 47.44 206 CYS A N 1
ATOM 1551 C CA . CYS A 1 206 ? -21.010 6.241 -9.649 1.00 47.44 206 CYS A CA 1
ATOM 1552 C C . CYS A 1 206 ? -20.973 7.279 -10.767 1.00 47.44 206 CYS A C 1
ATOM 1554 O O . CYS A 1 206 ? -21.138 6.872 -11.936 1.00 47.44 206 CYS A O 1
#